Protein AF-Q585B4-F1 (afdb_monomer_lite)

pLDDT: mean 74.93, std 20.71, range [33.5, 97.81]

Organism: Trypanosoma brucei brucei (strain 927/4 GUTat10.1) (NCBI:txid185431)

InterPro domains:
  IPR025932 Trypanosome variant surface glycoprotein, B-type, N-terminal domain [PF13206] (82-209)

Foldseek 3Di:
DVVVVVVVVVVVVVVVVVCVVVVVVVVQVLLLLLLLLLLLLLLLLLDLLVDDQPVVVLCPDPLNVCCVPPPCPQPLCVVLNVVLVVLVVLLVVLSVQLNQLSCQQNAVGSDNDHDLCNQQNAFPDQFSLDLVPLHRYSLNVNLSSCLVCPCVHPLRNQQNLSVVCRRGDGSVSSVVSSVSNSCVSNVPSVPRDNALVSSVVSLVSNLVSDPDDPPPVPDPDDDPPDDDDPDDDDDSSCVRNSNVSSVSSNVSVVSSVVSVVVSSVSSVLCCVQPVPPPDSVSSNVSVVVCRVDDPDPPPDDDPDDDDDDDDDDDDDDDDDDDDDDDDDDDDDDDDDDDDDD

Structure (mmCIF, N/CA/C/O backbone):
data_AF-Q585B4-F1
#
_entry.id   AF-Q585B4-F1
#
loop_
_atom_site.group_PDB
_atom_site.id
_atom_site.type_symbol
_atom_site.label_atom_id
_atom_site.label_alt_id
_atom_site.label_comp_id
_atom_site.label_asym_id
_atom_site.label_entity_id
_atom_site.label_seq_id
_atom_site.pdbx_PDB_ins_code
_atom_site.Cartn_x
_atom_site.Cartn_y
_atom_site.Cartn_z
_atom_site.occupancy
_atom_site.B_iso_or_equiv
_atom_site.auth_seq_id
_atom_site.auth_comp_id
_atom_site.auth_asym_id
_atom_site.auth_atom_id
_atom_site.pdbx_PDB_model_num
ATOM 1 N N . MET A 1 1 ? 20.233 41.867 -56.071 1.00 55.88 1 MET A N 1
ATOM 2 C CA . MET A 1 1 ? 19.603 40.556 -55.791 1.00 55.88 1 MET A CA 1
ATOM 3 C C . MET A 1 1 ? 20.310 39.798 -54.657 1.00 55.88 1 MET A C 1
ATOM 5 O O . MET A 1 1 ? 19.708 39.668 -53.602 1.00 55.88 1 MET A O 1
ATOM 9 N N . TRP A 1 2 ? 21.587 39.403 -54.784 1.00 46.31 2 TRP A N 1
ATOM 10 C CA . TRP A 1 2 ? 22.309 38.568 -53.792 1.00 46.31 2 TRP A CA 1
ATOM 11 C C . TRP A 1 2 ? 22.240 39.035 -52.316 1.00 46.31 2 TRP A C 1
ATOM 13 O O . TRP A 1 2 ? 21.965 38.230 -51.430 1.00 46.31 2 TRP A O 1
ATOM 23 N N . ARG A 1 3 ? 22.370 40.345 -52.036 1.00 47.56 3 ARG A N 1
ATOM 24 C CA . ARG A 1 3 ? 22.224 40.905 -50.668 1.00 47.56 3 ARG A CA 1
ATOM 25 C C . ARG A 1 3 ? 20.842 40.681 -50.029 1.00 47.56 3 ARG A C 1
ATOM 27 O O . ARG A 1 3 ? 20.747 40.685 -48.808 1.00 47.56 3 ARG A O 1
ATOM 34 N N . VAL A 1 4 ? 19.784 40.511 -50.827 1.00 51.69 4 VAL A N 1
ATOM 35 C CA . VAL A 1 4 ? 18.427 40.219 -50.326 1.00 51.69 4 VAL A CA 1
ATOM 36 C C . VAL A 1 4 ? 18.327 38.745 -49.939 1.00 51.69 4 VAL A C 1
ATOM 38 O O . VAL A 1 4 ? 17.865 38.440 -48.846 1.00 51.69 4 VAL A O 1
ATOM 41 N N . ILE A 1 5 ? 18.863 37.849 -50.775 1.00 50.28 5 ILE A N 1
ATOM 42 C CA . ILE A 1 5 ? 18.914 36.402 -50.509 1.00 50.28 5 ILE A CA 1
ATOM 43 C C . ILE A 1 5 ? 19.671 36.128 -49.202 1.00 50.28 5 ILE A C 1
ATOM 45 O O . ILE A 1 5 ? 19.146 35.441 -48.335 1.00 50.28 5 ILE A O 1
ATOM 49 N N . MET A 1 6 ? 20.843 36.743 -48.999 1.00 44.62 6 MET A N 1
ATOM 50 C CA . MET A 1 6 ? 21.607 36.586 -47.749 1.00 44.62 6 MET A CA 1
ATOM 51 C C . MET A 1 6 ? 20.845 37.078 -46.507 1.00 44.62 6 MET A C 1
ATOM 53 O O . MET A 1 6 ? 20.974 36.473 -45.446 1.00 44.62 6 MET A O 1
ATOM 57 N N . LYS A 1 7 ? 20.016 38.130 -46.617 1.00 44.03 7 LYS A N 1
ATOM 58 C CA . LYS A 1 7 ? 19.144 38.560 -45.508 1.00 44.03 7 LYS A CA 1
ATOM 59 C C . LYS A 1 7 ? 18.025 37.554 -45.234 1.00 44.03 7 LYS A C 1
ATOM 61 O O . LYS A 1 7 ? 17.783 37.259 -44.072 1.00 44.03 7 LYS A O 1
ATOM 66 N N . VAL A 1 8 ? 17.382 37.012 -46.269 1.00 48.31 8 VAL A N 1
ATOM 67 C CA . VAL A 1 8 ? 16.330 35.990 -46.112 1.00 48.31 8 VAL A CA 1
ATOM 68 C C . VAL A 1 8 ? 16.899 34.699 -45.520 1.00 48.31 8 VAL A C 1
ATOM 70 O O . VAL A 1 8 ? 16.290 34.143 -44.616 1.00 48.31 8 VAL A O 1
ATOM 73 N N . VAL A 1 9 ? 18.092 34.263 -45.941 1.00 48.19 9 VAL A N 1
ATOM 74 C CA . VAL A 1 9 ? 18.772 33.092 -45.358 1.00 48.19 9 VAL A CA 1
ATOM 75 C C . VAL A 1 9 ? 19.183 33.350 -43.906 1.00 48.19 9 VAL A C 1
ATOM 77 O O . VAL A 1 9 ? 18.930 32.502 -43.059 1.00 48.19 9 VAL A O 1
ATOM 80 N N . MET A 1 10 ? 19.749 34.520 -43.582 1.00 45.38 10 MET A N 1
ATOM 81 C CA . MET A 1 10 ? 20.078 34.879 -42.194 1.00 45.38 10 MET A CA 1
ATOM 82 C C . MET A 1 10 ? 18.839 34.907 -41.293 1.00 45.38 10 MET A C 1
ATOM 84 O O . MET A 1 10 ? 18.868 34.313 -40.222 1.00 45.38 10 MET A O 1
ATOM 88 N N . VAL A 1 11 ? 17.752 35.559 -41.723 1.00 47.41 11 VAL A N 1
ATOM 89 C CA . VAL A 1 11 ? 16.491 35.604 -40.961 1.00 47.41 11 VAL A CA 1
ATOM 90 C C . VAL A 1 11 ? 15.877 34.211 -40.854 1.00 47.41 11 VAL A C 1
ATOM 92 O O . VAL A 1 11 ? 15.471 33.831 -39.765 1.00 47.41 11 VAL A O 1
ATOM 95 N N . GLY A 1 12 ? 15.881 33.424 -41.933 1.00 35.19 12 GLY A N 1
ATOM 96 C CA . GLY A 1 12 ? 15.436 32.032 -41.924 1.00 35.19 12 GLY A CA 1
ATOM 97 C C . GLY A 1 12 ? 16.184 31.204 -40.882 1.00 35.19 12 GLY A C 1
ATOM 98 O O . GLY A 1 12 ? 15.546 30.645 -40.000 1.00 35.19 12 GLY A O 1
ATOM 99 N N . VAL A 1 13 ? 17.523 31.202 -40.919 1.00 45.28 13 VAL A N 1
ATOM 100 C CA . VAL A 1 13 ? 18.384 30.471 -39.968 1.00 45.28 13 VAL A CA 1
ATOM 101 C C . VAL A 1 13 ? 18.234 30.981 -38.530 1.00 45.28 13 VAL A C 1
ATOM 103 O O . VAL A 1 13 ? 18.268 30.175 -37.605 1.00 45.28 13 VAL A O 1
ATOM 106 N N . LEU A 1 14 ? 18.050 32.289 -38.315 1.00 36.81 14 LEU A N 1
ATOM 107 C CA . LEU A 1 14 ? 17.755 32.843 -36.987 1.00 36.81 14 LEU A CA 1
ATOM 108 C C . LEU A 1 14 ? 16.395 32.367 -36.473 1.00 36.81 14 LEU A C 1
ATOM 110 O O . LEU A 1 14 ? 16.330 31.875 -35.353 1.00 36.81 14 LEU A O 1
ATOM 114 N N . VAL A 1 15 ? 15.342 32.433 -37.291 1.00 42.50 15 VAL A N 1
ATOM 115 C CA . VAL A 1 15 ? 14.012 31.927 -36.926 1.00 42.50 15 VAL A CA 1
ATOM 116 C C . VAL A 1 15 ? 14.060 30.421 -36.668 1.00 42.50 15 VAL A C 1
ATOM 118 O O . VAL A 1 15 ? 13.577 30.002 -35.626 1.00 42.50 15 VAL A O 1
ATOM 121 N N . THR A 1 16 ? 14.719 29.615 -37.516 1.00 43.41 16 THR A N 1
ATOM 122 C CA . THR A 1 16 ? 14.809 28.156 -37.279 1.00 43.41 16 THR A CA 1
ATOM 123 C C . THR A 1 16 ? 15.611 27.815 -36.025 1.00 43.41 16 THR A C 1
ATOM 125 O O . THR A 1 16 ? 15.355 26.792 -35.403 1.00 43.41 16 THR A O 1
ATOM 128 N N . ARG A 1 17 ? 16.600 28.638 -35.648 1.00 38.00 17 ARG A N 1
ATOM 129 C CA . ARG A 1 17 ? 17.353 28.452 -34.398 1.00 38.00 17 ARG A CA 1
ATOM 130 C C . ARG A 1 17 ? 16.564 28.880 -33.168 1.00 38.00 17 ARG A C 1
ATOM 132 O O . ARG A 1 17 ? 16.699 28.220 -32.150 1.00 38.00 17 ARG A O 1
ATOM 139 N N . ILE A 1 18 ? 15.770 29.945 -33.262 1.00 39.03 18 ILE A N 1
ATOM 140 C CA . ILE A 1 18 ? 14.894 30.384 -32.171 1.00 39.03 18 ILE A CA 1
ATOM 141 C C . ILE A 1 18 ? 13.807 29.331 -31.950 1.00 39.03 18 ILE A C 1
ATOM 143 O O . ILE A 1 18 ? 13.735 28.801 -30.850 1.00 39.03 18 ILE A O 1
ATOM 147 N N . THR A 1 19 ? 13.080 28.913 -32.997 1.00 38.09 19 THR A N 1
ATOM 148 C CA . THR A 1 19 ? 12.075 27.843 -32.863 1.00 38.09 19 THR A CA 1
ATOM 149 C C . THR A 1 19 ? 12.709 26.555 -32.352 1.00 38.09 19 THR A C 1
ATOM 151 O O . THR A 1 19 ? 12.238 26.016 -31.368 1.00 38.09 19 THR A O 1
ATOM 154 N N . ALA A 1 20 ? 13.853 26.119 -32.894 1.00 41.47 20 ALA A N 1
ATOM 155 C CA . ALA A 1 20 ? 14.515 24.919 -32.384 1.00 41.47 20 ALA A CA 1
ATOM 156 C C . ALA A 1 20 ? 15.026 25.055 -30.935 1.00 41.47 20 ALA A C 1
ATOM 158 O O . ALA A 1 20 ? 15.161 24.038 -30.262 1.00 41.47 20 ALA A O 1
ATOM 159 N N . GLN A 1 21 ? 15.342 26.251 -30.426 1.00 40.38 21 GLN A N 1
ATOM 160 C CA . GLN A 1 21 ? 15.662 26.425 -29.003 1.00 40.38 21 GLN A CA 1
ATOM 161 C C . GLN A 1 21 ? 14.404 26.421 -28.132 1.00 40.38 21 GLN A C 1
ATOM 163 O O . GLN A 1 21 ? 14.423 25.783 -27.081 1.00 40.38 21 GLN A O 1
ATOM 168 N N . ASP A 1 22 ? 13.334 27.081 -28.575 1.00 49.16 22 ASP A N 1
ATOM 169 C CA . ASP A 1 22 ? 12.054 27.129 -27.865 1.00 49.16 22 ASP A CA 1
ATOM 170 C C . ASP A 1 22 ? 11.398 25.737 -27.820 1.00 49.16 22 ASP A C 1
ATOM 172 O O . ASP A 1 22 ? 11.035 25.281 -26.741 1.00 49.16 22 ASP A O 1
ATOM 176 N N . ASP A 1 23 ? 11.354 25.010 -28.941 1.00 53.50 23 ASP A N 1
ATOM 177 C CA . ASP A 1 23 ? 10.832 23.639 -29.039 1.00 53.50 23 ASP A CA 1
ATOM 178 C C . ASP A 1 23 ? 11.586 22.694 -28.081 1.00 53.50 23 ASP A C 1
ATOM 180 O O . ASP A 1 23 ? 10.972 22.003 -27.270 1.00 53.50 23 ASP A O 1
ATOM 184 N N . ASN A 1 24 ? 12.929 22.728 -28.081 1.00 59.72 24 ASN A N 1
ATOM 185 C CA . ASN A 1 24 ? 13.746 21.929 -27.155 1.00 59.72 24 ASN A CA 1
ATOM 186 C C . ASN A 1 24 ? 13.529 22.313 -25.677 1.00 59.72 24 ASN A C 1
ATOM 188 O O . ASN A 1 24 ? 13.614 21.451 -24.801 1.00 59.72 24 ASN A O 1
ATOM 192 N N . ALA A 1 25 ? 13.279 23.592 -25.375 1.00 60.25 25 ALA A N 1
ATOM 193 C CA . ALA A 1 25 ? 13.017 24.055 -24.013 1.00 60.25 25 ALA A CA 1
ATOM 194 C C . ALA A 1 25 ? 11.617 23.642 -23.530 1.00 60.25 25 ALA A C 1
ATOM 196 O O . ALA A 1 25 ? 11.481 23.156 -22.405 1.00 60.25 25 ALA A O 1
ATOM 197 N N . VAL A 1 26 ? 10.603 23.766 -24.392 1.00 61.06 26 VAL A N 1
ATOM 198 C CA . VAL A 1 26 ? 9.225 23.324 -24.139 1.00 61.06 26 VAL A CA 1
ATOM 199 C C . VAL A 1 26 ? 9.174 21.810 -23.951 1.00 61.06 26 VAL A C 1
ATOM 201 O O . VAL A 1 26 ? 8.590 21.346 -22.972 1.00 61.06 26 VAL A O 1
ATOM 204 N N . ASP A 1 27 ? 9.843 21.032 -24.806 1.00 71.94 27 ASP A N 1
ATOM 205 C CA . ASP A 1 27 ? 9.955 19.580 -24.638 1.00 71.94 27 ASP A CA 1
ATOM 206 C C . ASP A 1 27 ? 10.704 19.215 -23.349 1.00 71.94 27 ASP A C 1
ATOM 208 O O . ASP A 1 27 ? 10.297 18.297 -22.634 1.00 71.94 27 ASP A O 1
ATOM 212 N N . HIS A 1 28 ? 11.769 19.939 -22.989 1.00 73.00 28 HIS A N 1
ATOM 213 C CA . HIS A 1 28 ? 12.474 19.707 -21.728 1.00 73.00 28 HIS A CA 1
ATOM 214 C C . HIS A 1 28 ? 11.578 19.971 -20.505 1.00 73.00 28 HIS A C 1
ATOM 216 O O . HIS A 1 28 ? 11.510 19.117 -19.619 1.00 73.00 28 HIS A O 1
ATOM 222 N N . GLU A 1 29 ? 10.858 21.098 -20.457 1.00 78.38 29 GLU A N 1
ATOM 223 C CA . GLU A 1 29 ? 9.936 21.421 -19.359 1.00 78.38 29 GLU A CA 1
ATOM 224 C C . GLU A 1 29 ? 8.764 20.429 -19.294 1.00 78.38 29 GLU A C 1
ATOM 226 O O . GLU A 1 29 ? 8.428 19.931 -18.215 1.00 78.38 29 GLU A O 1
ATOM 231 N N . LYS A 1 30 ? 8.189 20.066 -20.448 1.00 80.75 30 LYS A N 1
ATOM 232 C CA . LYS A 1 30 ? 7.114 19.074 -20.561 1.00 80.75 30 LYS A CA 1
ATOM 233 C C . LYS A 1 30 ? 7.550 17.706 -20.029 1.00 80.75 30 LYS A C 1
ATOM 235 O O . LYS A 1 30 ? 6.843 17.112 -19.212 1.00 80.75 30 LYS A O 1
ATOM 240 N N . ASN A 1 31 ? 8.720 17.225 -20.448 1.00 79.38 31 ASN A N 1
ATOM 241 C CA . ASN A 1 31 ? 9.258 15.934 -20.017 1.00 79.38 31 ASN A CA 1
ATOM 242 C C . ASN A 1 31 ? 9.658 15.947 -18.534 1.00 79.38 31 ASN A C 1
ATOM 244 O O . ASN A 1 31 ? 9.370 14.988 -17.818 1.00 79.38 31 ASN A O 1
ATOM 248 N N . LYS A 1 32 ? 10.231 17.052 -18.041 1.00 84.94 32 LYS A N 1
ATOM 249 C CA . LYS A 1 32 ? 10.536 17.244 -16.617 1.00 84.94 32 LYS A CA 1
ATOM 250 C C . LYS A 1 32 ? 9.275 17.196 -15.755 1.00 84.94 32 LYS A C 1
ATOM 252 O O . LYS A 1 32 ? 9.231 16.447 -14.785 1.00 84.94 32 LYS A O 1
ATOM 257 N N . LYS A 1 33 ? 8.219 17.911 -16.155 1.00 87.38 33 LYS A N 1
ATOM 258 C CA . LYS A 1 33 ? 6.907 17.858 -15.496 1.00 87.38 33 LYS A CA 1
ATOM 259 C C . LYS A 1 33 ? 6.325 16.439 -15.506 1.00 87.38 33 LYS A C 1
ATOM 261 O O . LYS A 1 33 ? 5.764 16.012 -14.502 1.00 87.38 33 LYS A O 1
ATOM 266 N N . GLY A 1 34 ? 6.486 15.695 -16.603 1.00 88.44 34 GLY A N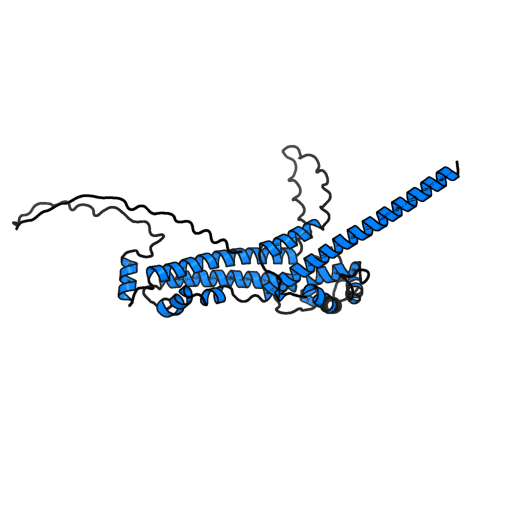 1
ATOM 267 C CA . GLY A 1 34 ? 6.089 14.285 -16.690 1.00 88.44 34 GLY A CA 1
ATOM 268 C C . GLY A 1 34 ? 6.841 13.393 -15.701 1.00 88.44 34 GLY A C 1
ATOM 269 O O . GLY A 1 34 ? 6.215 12.622 -14.975 1.00 88.44 34 GLY A O 1
ATOM 270 N N . PHE A 1 35 ? 8.163 13.549 -15.609 1.00 88.81 35 PHE A N 1
ATOM 271 C CA . PHE A 1 35 ? 8.997 12.851 -14.630 1.00 88.81 35 PHE A CA 1
ATOM 272 C C . PHE A 1 35 ? 8.610 13.198 -13.184 1.00 88.81 35 PHE A C 1
ATOM 274 O O . PHE A 1 35 ? 8.429 12.296 -12.367 1.00 88.81 35 PHE A O 1
ATOM 281 N N . ASP A 1 36 ? 8.420 14.482 -12.870 1.00 90.56 36 ASP A N 1
ATOM 282 C CA . ASP A 1 36 ? 8.029 14.943 -11.533 1.00 90.56 36 ASP A CA 1
ATOM 283 C C . ASP A 1 36 ? 6.657 14.374 -11.117 1.00 90.56 36 ASP A C 1
ATOM 285 O O . ASP A 1 36 ? 6.484 13.936 -9.977 1.00 90.56 36 ASP A O 1
ATOM 289 N N . LEU A 1 37 ? 5.699 14.297 -12.050 1.00 92.44 37 LEU A N 1
ATOM 290 C CA . LEU A 1 37 ? 4.393 13.664 -11.833 1.00 92.44 37 LEU A CA 1
ATOM 291 C C . LEU A 1 37 ? 4.507 12.147 -11.625 1.00 92.44 37 LEU A C 1
ATOM 293 O O . LEU A 1 37 ? 3.909 11.623 -10.687 1.00 92.44 37 LEU A O 1
ATOM 297 N N . LEU A 1 38 ? 5.310 11.439 -12.426 1.00 92.75 38 LEU A N 1
ATOM 298 C CA . LEU A 1 38 ? 5.567 10.005 -12.232 1.00 92.75 38 LEU A CA 1
ATOM 299 C C . LEU A 1 38 ? 6.233 9.719 -10.877 1.00 92.75 38 LEU A C 1
ATOM 301 O O . LEU A 1 38 ? 5.804 8.817 -10.157 1.00 92.75 38 LEU A O 1
ATOM 305 N N . CYS A 1 39 ? 7.229 10.517 -10.486 1.00 93.25 39 CYS A N 1
ATOM 306 C CA . CYS A 1 39 ? 7.848 10.442 -9.164 1.00 93.25 39 CYS A CA 1
ATOM 307 C C . CYS A 1 39 ? 6.846 10.728 -8.033 1.00 93.25 39 CYS A C 1
ATOM 309 O O . CYS A 1 39 ? 6.862 10.044 -7.009 1.00 93.25 39 CYS A O 1
ATOM 311 N N . SER A 1 40 ? 5.968 11.720 -8.208 1.00 94.19 40 SER A N 1
ATOM 312 C CA . SER A 1 40 ? 4.917 12.062 -7.244 1.00 94.19 40 SER A CA 1
ATOM 313 C C . SER A 1 40 ? 3.915 10.913 -7.071 1.00 94.19 40 SER A C 1
ATOM 315 O O . SER A 1 40 ? 3.603 10.535 -5.939 1.00 94.19 40 SER A O 1
ATOM 317 N N . LEU A 1 41 ? 3.478 10.296 -8.174 1.00 95.56 41 LEU A N 1
ATOM 318 C CA . LEU A 1 41 ? 2.609 9.118 -8.174 1.00 95.56 41 LEU A CA 1
ATOM 319 C C . LEU A 1 41 ? 3.291 7.899 -7.542 1.00 95.56 41 LEU A C 1
ATOM 321 O O . LEU A 1 41 ? 2.671 7.235 -6.712 1.00 95.56 41 LEU A O 1
ATOM 325 N N . PHE A 1 42 ? 4.569 7.639 -7.849 1.00 94.94 42 PHE A N 1
ATOM 326 C CA . PHE A 1 42 ? 5.336 6.573 -7.192 1.00 94.94 42 PHE A CA 1
ATOM 327 C C . PHE A 1 42 ? 5.389 6.786 -5.678 1.00 94.94 42 PHE A C 1
ATOM 329 O O . PHE A 1 42 ? 5.095 5.876 -4.909 1.00 94.94 42 PHE A O 1
ATOM 336 N N . THR A 1 43 ? 5.706 8.001 -5.234 1.00 94.25 43 THR A N 1
ATOM 337 C CA . THR A 1 43 ? 5.822 8.321 -3.808 1.00 94.25 43 THR A CA 1
ATOM 338 C C . THR A 1 43 ? 4.472 8.251 -3.086 1.00 94.25 43 THR A C 1
ATOM 340 O O . THR A 1 43 ? 4.427 7.828 -1.928 1.00 94.25 43 THR A O 1
ATOM 343 N N . LYS A 1 44 ? 3.358 8.578 -3.759 1.00 95.19 44 LYS A N 1
ATOM 344 C CA . LYS A 1 44 ? 2.003 8.321 -3.243 1.00 95.19 44 LYS A CA 1
ATOM 345 C C . LYS A 1 44 ? 1.703 6.824 -3.144 1.00 95.19 44 LYS A C 1
ATOM 347 O O . LYS A 1 44 ? 1.202 6.393 -2.109 1.00 95.19 44 LYS A O 1
ATOM 352 N N . ALA A 1 45 ? 2.054 6.034 -4.161 1.00 94.38 45 ALA A N 1
ATOM 353 C CA . ALA A 1 45 ? 1.857 4.586 -4.162 1.00 94.38 45 ALA A CA 1
ATOM 354 C C . ALA A 1 45 ? 2.694 3.886 -3.076 1.00 94.38 45 ALA A C 1
ATOM 356 O O . ALA A 1 45 ? 2.144 3.148 -2.266 1.00 94.38 45 ALA A O 1
ATOM 357 N N . GLU A 1 46 ? 3.992 4.183 -2.965 1.00 92.62 46 GLU A N 1
ATOM 358 C CA . GLU A 1 46 ? 4.855 3.638 -1.908 1.00 92.62 46 GLU A CA 1
ATOM 359 C C . GLU A 1 46 ? 4.365 4.029 -0.501 1.00 92.62 46 GLU A C 1
ATOM 361 O O . GLU A 1 46 ? 4.421 3.210 0.421 1.00 92.62 46 GLU A O 1
ATOM 366 N N . LYS A 1 47 ? 3.854 5.255 -0.318 1.00 92.81 47 LYS A N 1
ATOM 367 C CA . LYS A 1 47 ? 3.307 5.700 0.971 1.00 92.81 47 LYS A CA 1
ATOM 368 C C . LYS A 1 47 ? 1.960 5.042 1.292 1.00 92.81 47 LYS A C 1
ATOM 370 O O . LYS A 1 47 ? 1.790 4.581 2.417 1.00 92.81 47 LYS A O 1
ATOM 375 N N . GLY A 1 48 ? 1.046 4.934 0.325 1.00 93.06 48 GLY A N 1
ATOM 376 C CA . GLY A 1 48 ? -0.247 4.252 0.482 1.00 93.06 48 GLY A CA 1
ATOM 377 C C . GLY A 1 48 ? -0.104 2.745 0.732 1.00 93.06 48 GLY A C 1
ATOM 378 O O . GLY A 1 48 ? -0.755 2.191 1.616 1.00 93.06 48 GLY A O 1
ATOM 379 N N . ALA A 1 49 ? 0.850 2.093 0.060 1.00 91.88 49 ALA A N 1
ATOM 380 C CA . ALA A 1 49 ? 1.245 0.701 0.301 1.00 91.88 49 ALA A CA 1
ATOM 381 C C . ALA A 1 49 ? 1.745 0.438 1.739 1.00 91.88 49 ALA A C 1
ATOM 383 O O . ALA A 1 49 ? 1.758 -0.706 2.197 1.00 91.88 49 ALA A O 1
ATOM 384 N N . LYS A 1 50 ? 2.170 1.489 2.451 1.00 89.62 50 LYS A N 1
ATOM 385 C CA . LYS A 1 50 ? 2.752 1.443 3.802 1.00 89.62 50 LYS A CA 1
ATOM 386 C C . LYS A 1 50 ? 1.898 2.209 4.824 1.00 89.62 50 LYS A C 1
ATOM 388 O O . LYS A 1 50 ? 2.339 2.435 5.952 1.00 89.62 50 LYS A O 1
ATOM 393 N N . GLU A 1 51 ? 0.679 2.613 4.454 1.00 85.94 51 GLU A N 1
ATOM 394 C CA . GLU A 1 51 ? -0.190 3.408 5.317 1.00 85.94 51 GLU A CA 1
ATOM 395 C C . GLU A 1 51 ? -0.757 2.574 6.482 1.00 85.94 51 GLU A C 1
ATOM 397 O O . GLU A 1 51 ? -1.255 1.450 6.320 1.00 85.94 51 GLU A O 1
ATOM 402 N N . LYS A 1 52 ? -0.659 3.153 7.688 1.00 88.81 52 LYS A N 1
ATOM 403 C CA . LYS A 1 52 ? -1.247 2.610 8.918 1.00 88.81 52 LYS A CA 1
ATOM 404 C C . LYS A 1 52 ? -2.770 2.665 8.843 1.00 88.81 52 LYS A C 1
ATOM 406 O O . LYS A 1 52 ? -3.320 3.656 8.366 1.00 88.81 52 LYS A O 1
ATOM 411 N N . SER A 1 53 ? -3.421 1.649 9.406 1.00 91.50 53 SER A N 1
ATOM 412 C CA . SER A 1 53 ? -4.880 1.551 9.459 1.00 91.50 53 SER A CA 1
ATOM 413 C C . SER A 1 53 ? -5.533 2.833 9.995 1.00 91.50 53 SER A C 1
ATOM 415 O O . SER A 1 53 ? -5.124 3.396 11.014 1.00 91.50 53 SER A O 1
ATOM 417 N N . HIS A 1 54 ? -6.553 3.301 9.284 1.00 92.75 54 HIS A N 1
ATOM 418 C CA . HIS A 1 54 ? -7.432 4.389 9.693 1.00 92.75 54 HIS A CA 1
ATOM 419 C C . HIS A 1 54 ? -8.460 3.885 10.706 1.00 92.75 54 HIS A C 1
ATOM 421 O O . HIS A 1 54 ? -8.825 4.634 11.611 1.00 92.75 54 HIS A O 1
ATOM 427 N N . LEU A 1 55 ? -8.858 2.611 10.614 1.00 95.12 55 LEU A N 1
ATOM 428 C CA . LEU A 1 55 ? -9.641 1.948 11.653 1.00 95.12 55 LEU A CA 1
ATOM 429 C C . LEU A 1 55 ? -8.917 1.977 13.008 1.00 95.12 55 LEU A C 1
ATOM 431 O O . LEU A 1 55 ? -9.547 2.249 14.026 1.00 95.12 55 LEU A O 1
ATOM 435 N N . ASP A 1 56 ? -7.601 1.757 13.043 1.00 94.75 56 ASP A N 1
ATOM 436 C CA . ASP A 1 56 ? -6.850 1.838 14.304 1.00 94.75 56 ASP A CA 1
ATOM 437 C C . ASP A 1 56 ? -6.782 3.274 14.854 1.00 94.75 56 ASP A C 1
ATOM 439 O O . ASP A 1 56 ? -6.986 3.466 16.050 1.00 94.75 56 ASP A O 1
ATOM 443 N N . LYS A 1 57 ? -6.646 4.298 13.994 1.00 93.94 57 LYS A N 1
ATOM 444 C CA . LYS A 1 57 ? -6.799 5.713 14.407 1.00 93.94 57 LYS A CA 1
ATOM 445 C C . LYS A 1 57 ? -8.209 6.006 14.947 1.00 93.94 57 LYS A C 1
ATOM 447 O O . LYS A 1 57 ? -8.367 6.804 15.864 1.00 93.94 57 LYS A O 1
ATOM 452 N N . LEU A 1 58 ? -9.251 5.378 14.391 1.00 94.19 58 LEU A N 1
ATOM 453 C CA . LEU A 1 58 ? -10.626 5.533 14.876 1.00 94.19 58 LEU A CA 1
ATOM 454 C C . LEU A 1 58 ? -10.815 4.877 16.257 1.00 94.19 58 LEU A C 1
ATOM 456 O O . LEU A 1 58 ? -11.472 5.465 17.115 1.00 94.19 58 LEU A O 1
ATOM 460 N N . LYS A 1 59 ? -10.180 3.723 16.512 1.00 95.06 59 LYS A N 1
ATOM 461 C CA . LYS A 1 59 ? -10.182 3.042 17.824 1.00 95.06 59 LYS A CA 1
ATOM 462 C C . LYS A 1 59 ? -9.557 3.866 18.955 1.00 95.06 59 LYS A C 1
ATOM 464 O O . LYS A 1 59 ? -9.867 3.616 20.117 1.00 95.06 59 LYS A O 1
ATOM 469 N N . GLU A 1 60 ? -8.699 4.833 18.632 1.00 94.50 60 GLU A N 1
ATOM 470 C CA . GLU A 1 60 ? -8.105 5.757 19.607 1.00 94.50 60 GLU A CA 1
ATOM 471 C C . GLU A 1 60 ? -9.094 6.841 20.085 1.00 94.50 60 GLU A C 1
ATOM 473 O O . GLU A 1 60 ? -8.845 7.464 21.116 1.00 94.50 60 GLU A O 1
ATOM 478 N N . THR A 1 61 ? -10.225 7.058 19.399 1.00 94.75 61 THR A N 1
ATOM 479 C CA . THR A 1 61 ? -11.243 8.052 19.802 1.00 94.75 61 THR A CA 1
ATOM 480 C C . THR A 1 61 ? -12.021 7.627 21.051 1.00 94.75 61 THR A C 1
ATOM 482 O O . THR A 1 61 ? -12.241 6.438 21.282 1.00 94.75 61 THR A O 1
ATOM 485 N N . GLU A 1 62 ? -12.481 8.592 21.857 1.00 94.44 62 GLU A N 1
ATOM 486 C CA . GLU A 1 62 ? -13.203 8.301 23.106 1.00 94.44 62 GLU A CA 1
ATOM 487 C C . GLU A 1 62 ? -14.440 7.414 22.912 1.00 94.44 62 GLU A C 1
ATOM 489 O O . GLU A 1 62 ? -14.701 6.539 23.739 1.00 94.44 62 GLU A O 1
ATOM 494 N N . ASP A 1 63 ? -15.206 7.629 21.837 1.00 94.62 63 ASP A N 1
ATOM 495 C CA . ASP A 1 63 ? -16.429 6.865 21.577 1.00 94.62 63 ASP A CA 1
ATOM 496 C C . ASP A 1 63 ? -16.119 5.392 21.318 1.00 94.62 63 ASP A C 1
ATOM 498 O O . ASP A 1 63 ? -16.813 4.499 21.808 1.00 94.62 63 ASP A O 1
ATOM 502 N N . TYR A 1 64 ? -15.016 5.137 20.619 1.00 95.50 64 TYR A N 1
ATOM 503 C CA . TYR A 1 64 ? -14.547 3.792 20.329 1.00 95.50 64 TYR A CA 1
ATOM 504 C C . TYR A 1 64 ? -13.875 3.131 21.537 1.00 95.50 64 TYR A C 1
ATOM 506 O O . TYR A 1 64 ? -14.032 1.928 21.744 1.00 95.50 64 TYR A O 1
ATOM 514 N N . GLN A 1 65 ? -13.171 3.901 22.373 1.00 95.69 65 GLN A N 1
ATOM 515 C CA . GLN A 1 65 ? -12.645 3.409 23.649 1.00 95.69 65 GLN A CA 1
ATOM 516 C C . GLN A 1 65 ? -13.779 2.983 24.591 1.00 95.69 65 GLN A C 1
ATOM 518 O O . GLN A 1 65 ? -13.709 1.897 25.167 1.00 95.69 65 GLN A O 1
ATOM 523 N N . TRP A 1 66 ? -14.848 3.785 24.698 1.00 94.75 66 TRP A N 1
ATOM 524 C CA . TRP A 1 66 ? -16.069 3.396 25.410 1.00 94.75 66 TRP A CA 1
ATOM 525 C C . TRP A 1 66 ? -16.681 2.130 24.803 1.00 94.75 66 TRP A C 1
ATOM 527 O O . TRP A 1 66 ? -16.942 1.172 25.528 1.00 94.75 66 TRP A O 1
ATOM 537 N N . PHE A 1 67 ? -16.850 2.079 23.477 1.00 95.31 67 PHE A N 1
ATOM 538 C CA . PHE A 1 67 ? -17.444 0.920 22.814 1.00 95.31 67 PHE A CA 1
ATOM 539 C C . PHE A 1 67 ? -16.653 -0.366 23.093 1.00 95.31 67 PHE A C 1
ATOM 541 O O . PHE A 1 67 ? -17.234 -1.364 23.516 1.00 95.31 67 PHE A O 1
ATOM 548 N N . ASN A 1 68 ? -15.327 -0.334 22.936 1.00 94.62 68 ASN A N 1
ATOM 549 C CA . ASN A 1 68 ? -14.452 -1.481 23.186 1.00 94.62 68 ASN A CA 1
ATOM 550 C C . ASN A 1 68 ? -14.466 -1.957 24.646 1.00 94.62 68 ASN A C 1
ATOM 552 O O . ASN A 1 68 ? -14.259 -3.142 24.887 1.00 94.62 68 ASN A O 1
ATOM 556 N N . LYS A 1 69 ? -14.675 -1.052 25.607 1.00 92.88 69 LYS A N 1
ATOM 557 C CA . LYS A 1 69 ? -14.592 -1.356 27.039 1.00 92.88 69 LYS A CA 1
ATOM 558 C C . LYS A 1 69 ? -15.934 -1.758 27.651 1.00 92.88 69 LYS A C 1
ATOM 560 O O . LYS A 1 69 ? -15.992 -2.712 28.419 1.00 92.88 69 LYS A O 1
ATOM 565 N N . ASP A 1 70 ? -16.986 -1.003 27.347 1.00 89.44 70 ASP A N 1
ATOM 566 C CA . ASP A 1 70 ? -18.252 -1.039 28.082 1.00 89.44 70 ASP A CA 1
ATOM 567 C C . ASP A 1 70 ? -19.418 -1.604 27.227 1.00 89.44 70 ASP A C 1
ATOM 569 O O . ASP A 1 70 ? -20.457 -1.967 27.779 1.00 89.44 70 ASP A O 1
ATOM 573 N N . ALA A 1 71 ? -19.262 -1.726 25.896 1.00 91.25 71 ALA A N 1
ATOM 574 C CA . ALA A 1 71 ? -20.317 -2.205 24.985 1.00 91.25 71 ALA A CA 1
ATOM 575 C C . ALA A 1 71 ? -19.984 -3.494 24.203 1.00 91.25 71 ALA A C 1
ATOM 577 O O . ALA A 1 71 ? -20.895 -4.281 23.944 1.00 91.25 71 ALA A O 1
ATOM 578 N N . ARG A 1 72 ? -18.713 -3.724 23.834 1.00 93.06 72 ARG A N 1
ATOM 579 C CA . ARG A 1 72 ? -18.268 -4.784 22.902 1.00 93.06 72 ARG A CA 1
ATOM 580 C C . ARG A 1 72 ? -18.738 -6.185 23.285 1.00 93.06 72 ARG A C 1
ATOM 582 O O . ARG A 1 72 ? -19.183 -6.930 22.420 1.00 93.06 72 ARG A O 1
ATOM 589 N N . ASP A 1 73 ? -18.665 -6.510 24.571 1.00 91.94 73 ASP A N 1
ATOM 590 C CA . ASP A 1 73 ? -19.025 -7.827 25.102 1.00 91.94 73 ASP A CA 1
ATOM 591 C C . ASP A 1 73 ? -20.430 -7.853 25.736 1.00 91.94 73 ASP A C 1
ATOM 593 O O . ASP A 1 73 ? -20.826 -8.856 26.328 1.00 91.94 73 ASP A O 1
ATOM 597 N N . SER A 1 74 ? -21.212 -6.768 25.618 1.00 88.75 74 SER A N 1
ATOM 598 C CA . SER A 1 74 ? -22.547 -6.671 26.219 1.00 88.75 74 SER A CA 1
ATOM 599 C C . SER A 1 74 ? -23.563 -7.563 25.486 1.00 88.75 74 SER A C 1
ATOM 601 O O . SER A 1 74 ? -23.892 -7.292 24.325 1.00 88.75 74 SER A O 1
ATOM 603 N N . PRO A 1 75 ? -24.172 -8.570 26.148 1.00 90.00 75 PRO A N 1
ATOM 604 C CA . PRO A 1 75 ? -25.187 -9.424 25.529 1.00 90.00 75 PRO A CA 1
ATOM 605 C C . PRO A 1 75 ? -26.420 -8.644 25.052 1.00 90.00 75 PRO A C 1
ATOM 607 O O . PRO A 1 75 ? -27.049 -9.018 24.062 1.00 90.00 75 PRO A O 1
ATOM 610 N N . ALA A 1 76 ? -26.757 -7.539 25.729 1.00 87.75 76 ALA A N 1
ATOM 611 C CA . ALA A 1 76 ? -27.885 -6.677 25.375 1.00 87.75 76 ALA A CA 1
ATOM 612 C C . ALA A 1 76 ? -27.662 -5.911 24.055 1.00 87.75 76 ALA A C 1
ATOM 614 O O . ALA A 1 76 ? -28.623 -5.661 23.319 1.00 87.75 76 ALA A O 1
ATOM 615 N N . LEU A 1 77 ? -26.402 -5.589 23.734 1.00 89.75 77 LEU A N 1
ATOM 616 C CA . LEU A 1 77 ? -25.994 -4.852 22.532 1.00 89.75 77 LEU A CA 1
ATOM 617 C C . LEU A 1 77 ? -25.483 -5.758 21.406 1.00 89.75 77 LEU A C 1
ATOM 619 O O . LEU A 1 77 ? -24.937 -5.258 20.428 1.00 89.75 77 LEU A O 1
ATOM 623 N N . LYS A 1 78 ? -25.657 -7.082 21.505 1.00 92.00 78 LYS A N 1
ATOM 624 C CA . LYS A 1 78 ? -25.095 -8.034 20.534 1.00 92.00 78 LYS A CA 1
ATOM 625 C C . LYS A 1 78 ? -25.405 -7.678 19.072 1.00 92.00 78 LYS A C 1
ATOM 627 O O . LYS A 1 78 ? -24.495 -7.638 18.257 1.00 92.00 78 LYS A O 1
ATOM 632 N N . ALA A 1 79 ? -26.661 -7.364 18.749 1.00 90.75 79 ALA A N 1
ATOM 633 C CA . ALA A 1 79 ? -27.067 -7.023 17.381 1.00 90.75 79 ALA A CA 1
ATOM 634 C C . ALA A 1 79 ? -26.450 -5.702 16.877 1.00 90.75 79 ALA A C 1
ATOM 636 O O . ALA A 1 79 ? -26.277 -5.499 15.678 1.00 90.75 79 ALA A O 1
ATOM 637 N N . GLU A 1 80 ? -26.138 -4.782 17.785 1.00 92.38 80 GLU A N 1
ATOM 638 C CA . GLU A 1 80 ? -25.477 -3.515 17.505 1.00 92.38 80 GLU A CA 1
ATOM 639 C C . GLU A 1 80 ? -23.956 -3.684 17.371 1.00 92.38 80 GLU A C 1
ATOM 641 O O . GLU A 1 80 ? -23.349 -3.048 16.511 1.00 92.38 80 GLU A O 1
ATOM 646 N N . VAL A 1 81 ? -23.358 -4.571 18.174 1.00 94.12 81 VAL A N 1
ATOM 647 C CA . VAL A 1 81 ? -21.951 -4.989 18.084 1.00 94.12 81 VAL A CA 1
ATOM 648 C C . VAL A 1 81 ? -21.689 -5.760 16.792 1.00 94.12 81 VAL A C 1
ATOM 650 O O . VAL A 1 81 ? -20.683 -5.500 16.136 1.00 94.12 81 VAL A O 1
ATOM 653 N N . ASP A 1 82 ? -22.593 -6.661 16.394 1.00 95.06 82 ASP A N 1
ATOM 654 C CA . ASP A 1 82 ? -22.490 -7.417 15.142 1.00 95.06 82 ASP A CA 1
ATOM 655 C C . ASP A 1 82 ? -22.455 -6.453 13.933 1.00 95.06 82 ASP A C 1
ATOM 657 O O . ASP A 1 82 ? -21.558 -6.561 13.100 1.00 95.06 82 ASP A O 1
ATOM 661 N N . LYS A 1 83 ? -23.305 -5.411 13.908 1.00 94.94 83 LYS A N 1
ATOM 662 C CA . LYS A 1 83 ? -23.253 -4.332 12.891 1.00 94.94 83 LYS A CA 1
ATOM 663 C C . LYS A 1 83 ? -21.949 -3.532 12.909 1.00 94.94 83 LYS A C 1
ATOM 665 O O . LYS A 1 83 ? -21.414 -3.194 11.858 1.00 94.94 83 LYS A O 1
ATOM 670 N N . VAL A 1 84 ? -21.428 -3.201 14.095 1.00 96.06 84 VAL A N 1
ATOM 671 C CA . VAL A 1 84 ? -20.124 -2.522 14.207 1.00 96.06 84 VAL A CA 1
ATOM 672 C C . VAL A 1 84 ? -19.010 -3.413 13.656 1.00 96.06 84 VAL A C 1
ATOM 674 O O . VAL A 1 84 ? -18.126 -2.919 12.965 1.00 96.06 84 VAL A O 1
ATOM 677 N N . LYS A 1 85 ? -19.068 -4.726 13.897 1.00 96.44 85 LYS A N 1
ATOM 678 C CA . LYS A 1 85 ? -18.105 -5.688 13.356 1.00 96.44 85 LYS A CA 1
ATOM 679 C C . LYS A 1 85 ? -18.198 -5.814 11.829 1.00 96.44 85 LYS A C 1
ATOM 681 O O . LYS A 1 85 ? -17.158 -5.843 11.180 1.00 96.44 85 LYS A O 1
ATOM 686 N N . GLU A 1 86 ? -19.402 -5.844 11.258 1.00 96.75 86 GLU A N 1
ATOM 687 C CA . GLU A 1 86 ? -19.605 -5.817 9.799 1.00 96.75 86 GLU A CA 1
ATOM 688 C C . GLU A 1 86 ? -18.930 -4.585 9.173 1.00 96.75 86 GLU A C 1
ATOM 690 O O . GLU A 1 86 ? -18.147 -4.725 8.235 1.00 96.75 86 GLU A O 1
ATOM 695 N N . LEU A 1 87 ? -19.132 -3.400 9.760 1.00 96.88 87 LEU A N 1
ATOM 696 C CA . LEU A 1 87 ? -18.485 -2.155 9.329 1.00 96.88 87 LEU A CA 1
ATOM 697 C C . LEU A 1 87 ? -16.958 -2.159 9.558 1.00 96.88 87 LEU A C 1
ATOM 699 O O . LEU A 1 87 ? -16.209 -1.675 8.713 1.00 96.88 87 LEU A O 1
ATOM 703 N N . GLU A 1 88 ? -16.458 -2.729 10.663 1.00 97.56 88 GLU A N 1
ATOM 704 C CA . GLU A 1 88 ? -15.014 -2.927 10.874 1.00 97.56 88 GLU A CA 1
ATOM 705 C C . GLU A 1 88 ? -14.386 -3.796 9.775 1.00 97.56 88 GLU A C 1
ATOM 707 O O . GLU A 1 88 ? -13.261 -3.529 9.348 1.00 97.56 88 GLU A O 1
ATOM 712 N N . ASP A 1 89 ? -15.073 -4.859 9.357 1.00 97.81 89 ASP A N 1
ATOM 713 C CA . ASP A 1 89 ? -14.588 -5.795 8.345 1.00 97.81 89 ASP A CA 1
ATOM 714 C C . ASP A 1 89 ? -14.722 -5.210 6.919 1.00 97.81 89 ASP A C 1
ATOM 716 O O . ASP A 1 89 ? -13.809 -5.395 6.110 1.00 97.81 89 ASP A O 1
ATOM 720 N N . GLU A 1 90 ? -15.754 -4.399 6.638 1.00 97.75 90 GLU A N 1
ATOM 721 C CA . GLU A 1 90 ? -15.875 -3.564 5.425 1.00 97.75 90 GLU A CA 1
ATOM 722 C C . GLU A 1 90 ? -14.691 -2.583 5.316 1.00 97.75 90 GLU A C 1
ATOM 724 O O . GLU A 1 90 ? -13.969 -2.586 4.313 1.00 97.75 90 GLU A O 1
ATOM 729 N N . VAL A 1 91 ? -14.396 -1.821 6.379 1.00 97.56 91 VAL A N 1
ATOM 730 C CA . VAL A 1 91 ? -13.246 -0.896 6.418 1.00 97.56 91 VAL A CA 1
ATOM 731 C C . VAL A 1 91 ? -11.922 -1.631 6.191 1.00 97.56 91 VAL A C 1
ATOM 733 O O . VAL A 1 91 ? -11.126 -1.197 5.357 1.00 97.56 91 VAL A O 1
ATOM 736 N N . LYS A 1 92 ? -11.673 -2.759 6.876 1.00 96.81 92 LYS A N 1
ATOM 737 C CA . LYS 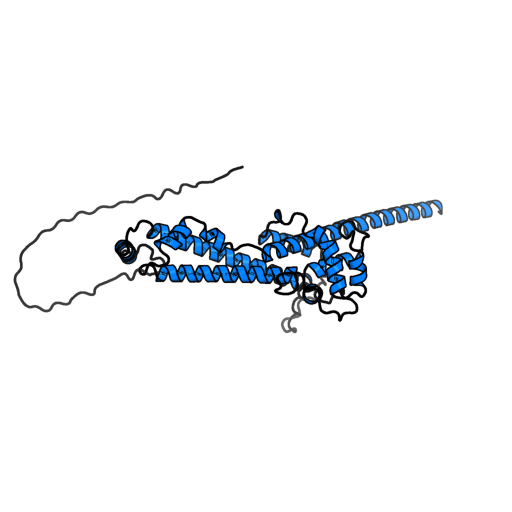A 1 92 ? -10.448 -3.566 6.676 1.00 96.81 92 LYS A CA 1
ATOM 738 C C . LYS A 1 92 ? -10.329 -4.081 5.242 1.00 96.81 92 LYS A C 1
ATOM 740 O O . LYS A 1 92 ? -9.225 -4.106 4.700 1.00 96.81 92 LYS A O 1
ATOM 745 N N . SER A 1 93 ? -11.441 -4.498 4.633 1.00 97.19 93 SER A N 1
ATOM 746 C CA . SER A 1 93 ? -11.481 -4.956 3.242 1.00 97.19 93 SER A CA 1
ATOM 747 C C . SER A 1 93 ? -11.019 -3.848 2.293 1.00 97.19 93 SER A C 1
ATOM 749 O O . SER A 1 93 ? -10.088 -4.047 1.509 1.00 97.19 93 SER A O 1
ATOM 751 N N . HIS A 1 94 ? -11.573 -2.641 2.440 1.00 97.75 94 HIS A N 1
ATOM 752 C CA . HIS A 1 94 ? -11.162 -1.485 1.648 1.00 97.75 94 HIS A CA 1
ATOM 753 C C . HIS A 1 94 ? -9.721 -1.027 1.939 1.00 97.75 94 HIS A C 1
ATOM 755 O O . HIS A 1 94 ? -8.985 -0.737 0.998 1.00 97.75 94 HIS A O 1
ATOM 761 N N . GLU A 1 95 ? -9.262 -1.019 3.196 1.00 96.12 95 GLU A N 1
ATOM 762 C CA . GLU A 1 95 ? -7.859 -0.708 3.529 1.00 96.12 95 GLU A CA 1
ATOM 763 C C . GLU A 1 95 ? -6.872 -1.687 2.881 1.00 96.12 95 GLU A C 1
ATOM 765 O O . GLU A 1 95 ? -5.841 -1.271 2.347 1.00 96.12 95 GLU A O 1
ATOM 770 N N . ASN A 1 96 ? -7.179 -2.986 2.902 1.00 95.12 96 ASN A N 1
ATOM 771 C CA . ASN A 1 96 ? -6.331 -4.013 2.303 1.00 95.12 96 ASN A CA 1
ATOM 772 C C . ASN A 1 96 ? -6.361 -3.959 0.769 1.00 95.12 96 ASN A C 1
ATOM 774 O O . ASN A 1 96 ? -5.308 -4.089 0.145 1.00 95.12 96 ASN A O 1
ATOM 778 N N . GLY A 1 97 ? -7.528 -3.704 0.167 1.00 96.00 97 GLY A N 1
ATOM 779 C CA . GLY A 1 97 ? -7.667 -3.492 -1.276 1.00 96.00 97 GLY A CA 1
ATOM 780 C C . GLY A 1 97 ? -6.887 -2.271 -1.766 1.00 96.00 97 GLY A C 1
ATOM 781 O O . GLY A 1 97 ? -6.111 -2.377 -2.718 1.00 96.00 97 GLY A O 1
ATOM 782 N N . ALA A 1 98 ? -6.985 -1.138 -1.058 1.00 96.19 98 ALA A N 1
ATOM 783 C CA . ALA A 1 98 ? -6.184 0.053 -1.344 1.00 96.19 98 ALA A CA 1
ATOM 784 C C . ALA A 1 98 ? -4.682 -0.243 -1.227 1.00 96.19 98 ALA A C 1
ATOM 786 O O . ALA A 1 98 ? -3.924 0.060 -2.147 1.00 96.19 98 ALA A O 1
ATOM 787 N N . ARG A 1 99 ? -4.249 -0.893 -0.134 1.00 94.81 99 ARG A N 1
ATOM 788 C CA . ARG A 1 99 ? -2.838 -1.249 0.091 1.00 94.81 99 ARG A CA 1
ATOM 789 C C . ARG A 1 99 ? -2.287 -2.154 -1.013 1.00 94.81 99 ARG A C 1
ATOM 791 O O . ARG A 1 99 ? -1.216 -1.864 -1.538 1.00 94.81 99 ARG A O 1
ATOM 798 N N . SER A 1 100 ? -3.019 -3.206 -1.384 1.00 94.44 100 SER A N 1
ATOM 799 C CA . SER A 1 100 ? -2.632 -4.132 -2.458 1.00 94.44 100 SER A CA 1
ATOM 800 C C . SER A 1 100 ? -2.534 -3.416 -3.806 1.00 94.44 100 SER A C 1
ATOM 802 O O . SER A 1 100 ? -1.542 -3.549 -4.517 1.00 94.44 100 SER A O 1
ATOM 804 N N . SER A 1 101 ? -3.519 -2.579 -4.131 1.00 95.56 101 SER A N 1
ATOM 805 C CA . SER A 1 101 ? -3.548 -1.814 -5.382 1.00 95.56 101 SER A CA 1
ATOM 806 C C . SER A 1 101 ? -2.390 -0.810 -5.463 1.00 95.56 101 SER A C 1
ATOM 808 O O . SER A 1 101 ? -1.701 -0.726 -6.480 1.00 95.56 101 SER A O 1
ATOM 810 N N . PHE A 1 102 ? -2.069 -0.133 -4.355 1.00 95.62 102 PHE A N 1
ATOM 811 C CA . PHE A 1 102 ? -0.869 0.699 -4.249 1.00 95.62 102 PHE A CA 1
ATOM 812 C C . PHE A 1 102 ? 0.438 -0.099 -4.389 1.00 95.62 102 PHE A C 1
ATOM 814 O O . PHE A 1 102 ? 1.352 0.369 -5.069 1.00 95.62 102 PHE A O 1
ATOM 821 N N . GLN A 1 103 ? 0.534 -1.301 -3.806 1.00 93.75 103 GLN A N 1
ATOM 822 C CA . GLN A 1 103 ? 1.695 -2.187 -3.976 1.00 93.75 103 GLN A CA 1
ATOM 823 C C . GLN A 1 103 ? 1.881 -2.593 -5.443 1.00 93.75 103 GLN A C 1
ATOM 825 O O . GLN A 1 103 ? 2.973 -2.411 -5.974 1.00 93.75 103 GLN A O 1
ATOM 830 N N . LYS A 1 104 ? 0.818 -3.026 -6.137 1.00 93.56 104 LYS A N 1
ATOM 831 C CA . LYS A 1 104 ? 0.876 -3.342 -7.576 1.00 93.56 104 LYS A CA 1
ATOM 832 C C . LYS A 1 104 ?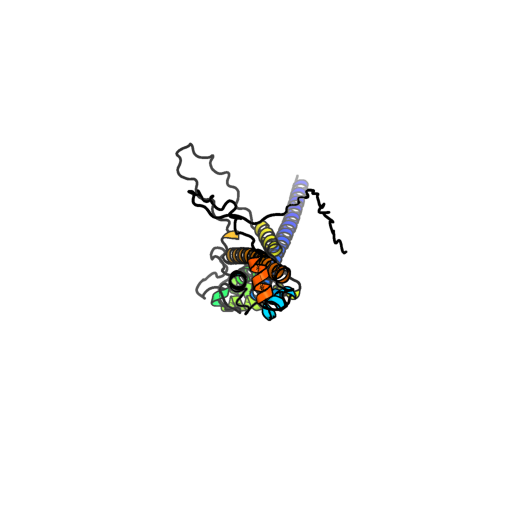 1.302 -2.126 -8.415 1.00 93.56 104 LYS A C 1
ATOM 834 O O . LYS A 1 104 ? 2.123 -2.263 -9.314 1.00 93.56 104 LYS A O 1
ATOM 839 N N . ALA A 1 105 ? 0.796 -0.923 -8.123 1.00 93.94 105 ALA A N 1
ATOM 840 C CA . ALA A 1 105 ? 1.204 0.297 -8.831 1.00 93.94 105 ALA A CA 1
ATOM 841 C C . ALA A 1 105 ? 2.692 0.648 -8.609 1.00 93.94 105 ALA A C 1
ATOM 843 O O . ALA A 1 105 ? 3.373 1.088 -9.540 1.00 93.94 105 ALA A O 1
ATOM 844 N N . ALA A 1 106 ? 3.198 0.443 -7.389 1.00 92.94 106 ALA A N 1
ATOM 845 C CA . ALA A 1 106 ? 4.580 0.734 -7.015 1.00 92.94 106 ALA A CA 1
ATOM 846 C C . ALA A 1 106 ? 5.585 -0.345 -7.462 1.00 92.94 106 ALA A C 1
ATOM 848 O O . ALA A 1 106 ? 6.716 0.005 -7.782 1.00 92.94 106 ALA A O 1
ATOM 849 N N . TYR A 1 107 ? 5.199 -1.625 -7.479 1.00 89.94 107 TYR A N 1
ATOM 850 C CA . TYR A 1 107 ? 6.121 -2.772 -7.567 1.00 89.94 107 TYR A CA 1
ATOM 851 C C . TYR A 1 107 ? 5.689 -3.870 -8.563 1.00 89.94 107 TYR A C 1
ATOM 853 O O . TYR A 1 107 ? 6.322 -4.919 -8.640 1.00 89.94 107 TYR A O 1
ATOM 861 N N . GLY A 1 108 ? 4.608 -3.661 -9.320 1.00 85.38 108 GLY A N 1
ATOM 862 C CA . GLY A 1 108 ? 4.107 -4.563 -10.369 1.00 85.38 108 GLY A CA 1
ATOM 863 C C . GLY A 1 108 ? 3.282 -5.747 -9.860 1.00 85.38 108 GLY A C 1
ATOM 864 O O . GLY A 1 108 ? 2.301 -6.128 -10.493 1.00 85.38 108 GLY A O 1
ATOM 865 N N . GLU A 1 109 ? 3.603 -6.271 -8.676 1.00 81.25 109 GLU A N 1
ATOM 866 C CA . GLU A 1 109 ? 2.833 -7.313 -7.990 1.00 81.25 109 GLU A CA 1
ATOM 867 C C . GLU A 1 109 ? 2.565 -6.969 -6.513 1.00 81.25 109 GLU A C 1
ATOM 869 O O . GLU A 1 109 ? 2.999 -5.944 -5.987 1.00 81.25 109 GLU A O 1
ATOM 874 N N . ASN A 1 110 ? 1.827 -7.845 -5.825 1.00 74.38 110 ASN A N 1
ATOM 875 C CA . ASN A 1 110 ? 1.515 -7.733 -4.401 1.00 74.38 110 ASN A CA 1
ATOM 876 C C . ASN A 1 110 ? 2.712 -8.161 -3.526 1.00 74.38 110 ASN A C 1
ATOM 878 O O . ASN A 1 110 ? 2.673 -9.191 -2.848 1.00 74.38 110 ASN A O 1
ATOM 882 N N . ILE A 1 111 ? 3.785 -7.372 -3.579 1.00 72.88 111 ILE A N 1
ATOM 883 C CA . ILE A 1 111 ? 5.039 -7.572 -2.845 1.00 72.88 111 ILE A CA 1
ATOM 884 C C . ILE A 1 111 ? 5.338 -6.370 -1.937 1.00 72.88 111 ILE A C 1
ATOM 886 O O . ILE A 1 111 ? 4.991 -5.232 -2.242 1.00 72.88 111 ILE A O 1
ATOM 890 N N . GLU A 1 112 ? 5.977 -6.613 -0.789 1.00 68.25 112 GLU A N 1
ATOM 891 C CA . GLU A 1 112 ? 6.277 -5.558 0.200 1.00 68.25 112 GLU A CA 1
ATOM 892 C C . GLU A 1 112 ? 7.492 -4.684 -0.164 1.00 68.25 112 GLU A C 1
ATOM 894 O O . GLU A 1 112 ? 7.701 -3.619 0.427 1.00 68.25 112 GLU A O 1
ATOM 899 N N . LYS A 1 113 ? 8.331 -5.172 -1.081 1.00 72.38 113 LYS A N 1
ATOM 900 C CA . LYS A 1 113 ? 9.624 -4.606 -1.481 1.00 72.38 113 LYS A CA 1
ATOM 901 C C . LYS A 1 113 ? 9.835 -4.839 -2.969 1.00 72.38 113 LYS A C 1
ATOM 903 O O . LYS A 1 113 ? 9.262 -5.771 -3.521 1.00 72.38 113 LYS A O 1
ATOM 908 N N . GLU A 1 114 ? 10.688 -4.028 -3.575 1.00 77.06 114 GLU A N 1
ATOM 909 C CA . GLU A 1 114 ? 11.090 -4.162 -4.970 1.00 77.06 114 GLU A CA 1
ATOM 910 C C . GLU A 1 114 ? 11.704 -5.542 -5.257 1.00 77.06 114 GLU A C 1
ATOM 912 O O . GLU A 1 114 ? 12.741 -5.901 -4.699 1.00 77.06 114 GLU A O 1
ATOM 917 N N . ASP A 1 115 ? 11.080 -6.280 -6.172 1.00 84.88 115 ASP A N 1
ATOM 918 C CA . ASP A 1 115 ? 11.640 -7.464 -6.825 1.00 84.88 115 ASP A CA 1
ATOM 919 C C . ASP A 1 115 ? 11.913 -7.136 -8.299 1.00 84.88 115 ASP A C 1
ATOM 921 O O . ASP A 1 115 ? 11.128 -6.418 -8.931 1.00 84.88 115 ASP A O 1
ATOM 925 N N . ALA A 1 116 ? 13.033 -7.624 -8.837 1.00 84.31 116 ALA A N 1
ATOM 926 C CA . ALA A 1 116 ? 13.473 -7.306 -10.193 1.00 84.31 116 ALA A CA 1
ATOM 927 C C . ALA A 1 116 ? 12.450 -7.773 -11.241 1.00 84.31 116 ALA A C 1
ATOM 929 O O . ALA A 1 116 ? 11.932 -6.951 -12.003 1.00 84.31 116 ALA A O 1
ATOM 930 N N . ASP A 1 117 ? 12.104 -9.062 -11.233 1.00 84.12 117 ASP A N 1
ATOM 931 C CA . ASP A 1 117 ? 11.184 -9.663 -12.200 1.00 84.12 117 ASP A CA 1
ATOM 932 C C . ASP A 1 117 ? 9.774 -9.093 -12.074 1.00 84.12 117 ASP A C 1
ATOM 934 O O . ASP A 1 117 ? 9.107 -8.867 -13.085 1.00 84.12 117 ASP A O 1
ATOM 938 N N . LYS A 1 118 ? 9.301 -8.830 -10.850 1.00 85.12 118 LYS A N 1
ATOM 939 C CA . LYS A 1 118 ? 7.937 -8.314 -10.651 1.00 85.12 118 LYS A CA 1
ATOM 940 C C . LYS A 1 118 ? 7.800 -6.850 -11.056 1.00 85.12 118 LYS A C 1
ATOM 942 O O . LYS A 1 118 ? 6.789 -6.467 -11.641 1.00 85.12 118 LYS A O 1
ATOM 947 N N . THR A 1 119 ? 8.829 -6.043 -10.799 1.00 86.44 119 THR A N 1
ATOM 948 C CA . THR A 1 119 ? 8.798 -4.603 -11.089 1.00 86.44 119 THR A CA 1
ATOM 949 C C . THR A 1 119 ? 9.125 -4.306 -12.557 1.00 86.44 119 THR A C 1
ATOM 951 O O . THR A 1 119 ? 8.500 -3.434 -13.165 1.00 86.44 119 THR A O 1
ATOM 954 N N . PHE A 1 120 ? 10.088 -5.027 -13.148 1.00 86.25 120 PHE A N 1
ATOM 955 C CA . PHE A 1 120 ? 10.609 -4.758 -14.498 1.00 86.25 120 PHE A CA 1
ATOM 956 C C . PHE A 1 120 ? 10.175 -5.785 -15.556 1.00 86.25 120 PHE A C 1
ATOM 958 O O . PHE A 1 120 ? 10.280 -5.498 -16.756 1.00 86.25 120 PHE A O 1
ATOM 965 N N . GLY A 1 121 ? 9.593 -6.912 -15.142 1.00 75.31 121 GLY A N 1
ATOM 966 C CA . GLY A 1 121 ? 9.218 -8.036 -15.999 1.00 75.31 121 GLY A CA 1
ATOM 967 C C . GLY A 1 121 ? 10.373 -9.022 -16.198 1.00 75.31 121 GLY A C 1
ATOM 968 O O . GLY A 1 121 ? 11.535 -8.625 -16.213 1.00 75.31 121 GLY A O 1
ATOM 969 N N . SER A 1 122 ? 10.038 -10.297 -16.406 1.00 63.59 122 SER A N 1
ATOM 970 C CA . SER A 1 122 ? 11.000 -11.389 -16.624 1.00 63.59 122 SER A CA 1
ATOM 971 C C . SER A 1 122 ? 12.008 -11.106 -17.747 1.00 63.59 122 SER A C 1
ATOM 973 O O . SER A 1 122 ? 11.613 -10.557 -18.780 1.00 63.59 122 SER A O 1
ATOM 975 N N . HIS A 1 123 ? 13.254 -11.577 -17.589 1.00 53.41 123 HIS A N 1
ATOM 976 C CA . HIS A 1 123 ? 14.463 -11.309 -18.407 1.00 53.41 123 HIS A CA 1
ATOM 977 C C . HIS A 1 123 ? 14.435 -11.651 -19.934 1.00 53.41 123 HIS A C 1
ATOM 979 O O . HIS A 1 123 ? 15.474 -11.960 -20.515 1.00 53.41 123 HIS A O 1
ATOM 985 N N . GLY A 1 124 ? 13.282 -11.657 -20.614 1.00 47.06 124 GLY A N 1
ATOM 986 C CA . GLY A 1 124 ? 13.096 -12.237 -21.958 1.00 47.06 124 GLY A CA 1
ATOM 987 C C . GLY A 1 124 ? 12.845 -11.269 -23.124 1.00 47.06 124 GLY A C 1
ATOM 988 O O . GLY A 1 124 ? 12.523 -11.731 -24.217 1.00 47.06 124 GLY A O 1
ATOM 989 N N . GLY A 1 125 ? 12.926 -9.950 -22.927 1.00 56.47 125 GLY A N 1
ATOM 990 C CA . GLY A 1 125 ? 12.622 -8.961 -23.970 1.00 56.47 125 GLY A CA 1
ATOM 991 C C . GLY A 1 125 ? 13.853 -8.204 -24.466 1.00 56.47 125 GLY A C 1
ATOM 992 O O . GLY A 1 125 ? 14.394 -7.398 -23.722 1.00 56.47 125 GLY A O 1
ATOM 993 N N . ASN A 1 126 ? 14.212 -8.348 -25.750 1.00 63.62 126 ASN A N 1
ATOM 994 C CA . ASN A 1 126 ? 15.326 -7.619 -26.395 1.00 63.62 126 ASN A CA 1
ATOM 995 C C . ASN A 1 126 ? 15.196 -6.076 -26.372 1.00 63.62 126 ASN A C 1
ATOM 997 O O . ASN A 1 126 ? 16.097 -5.384 -26.828 1.00 63.62 126 ASN A O 1
ATOM 1001 N N . GLN A 1 127 ? 14.060 -5.534 -25.924 1.00 74.12 127 GLN A N 1
ATOM 1002 C CA . GLN A 1 127 ? 13.792 -4.102 -25.776 1.00 74.12 127 GLN A CA 1
ATOM 1003 C C . GLN A 1 127 ? 12.887 -3.897 -24.548 1.00 74.12 127 GLN A C 1
ATOM 1005 O O . GLN A 1 127 ? 11.660 -3.826 -24.691 1.00 74.12 127 GLN A O 1
ATOM 1010 N N . PRO A 1 128 ? 13.439 -3.837 -23.321 1.00 77.81 128 PRO A N 1
ATOM 1011 C CA . PRO A 1 128 ? 12.624 -3.813 -22.105 1.00 77.81 128 PRO A CA 1
ATOM 1012 C C . PRO A 1 128 ? 11.794 -2.527 -21.969 1.00 77.81 128 PRO A C 1
ATOM 1014 O O . PRO A 1 128 ? 10.737 -2.556 -21.335 1.00 77.81 128 PRO A O 1
ATOM 1017 N N . CYS A 1 129 ? 12.224 -1.445 -22.628 1.00 81.56 129 CYS A N 1
ATOM 1018 C CA . CYS A 1 129 ? 11.539 -0.154 -22.712 1.00 81.56 129 CYS A CA 1
ATOM 1019 C C . CYS A 1 129 ? 10.780 0.078 -24.029 1.00 81.56 129 CYS A C 1
ATOM 1021 O O . CYS A 1 129 ? 10.567 1.220 -24.431 1.00 81.56 129 CYS A O 1
ATOM 1023 N N . ASN A 1 130 ? 10.333 -0.985 -24.705 1.00 75.88 130 ASN A N 1
ATOM 1024 C CA . ASN A 1 130 ? 9.349 -0.852 -25.779 1.00 75.88 130 ASN A CA 1
ATOM 1025 C C . ASN A 1 130 ? 8.019 -0.297 -25.201 1.00 75.88 130 ASN A C 1
ATOM 1027 O O . ASN A 1 130 ? 7.458 -0.936 -24.303 1.00 75.88 130 ASN A O 1
ATOM 1031 N N . PRO A 1 131 ? 7.490 0.847 -25.692 1.00 68.25 131 PRO A N 1
ATOM 1032 C CA . PRO A 1 131 ? 6.239 1.436 -25.199 1.00 68.25 131 PRO A CA 1
ATOM 1033 C C . PRO A 1 131 ? 4.999 0.550 -25.378 1.00 68.25 131 PRO A C 1
ATOM 1035 O O . PRO A 1 131 ? 4.024 0.726 -24.654 1.00 68.25 131 PRO A O 1
ATOM 1038 N N . ALA A 1 132 ? 5.029 -0.406 -26.314 1.00 68.50 132 ALA A N 1
ATOM 1039 C CA . ALA A 1 132 ? 3.936 -1.357 -26.527 1.00 68.50 132 ALA A CA 1
ATOM 1040 C C . ALA A 1 132 ? 3.833 -2.431 -25.424 1.00 68.50 132 ALA A C 1
ATOM 1042 O O . ALA A 1 132 ? 2.811 -3.101 -25.312 1.00 68.50 132 ALA A O 1
ATOM 1043 N N . SER A 1 133 ? 4.872 -2.611 -24.602 1.00 61.34 133 SER A N 1
ATOM 1044 C CA . SER A 1 133 ? 4.983 -3.715 -23.636 1.00 61.34 133 SER A CA 1
ATOM 1045 C C . SER A 1 133 ? 4.317 -3.430 -22.277 1.00 61.34 133 SER A C 1
ATOM 1047 O O . SER A 1 133 ? 4.924 -3.744 -21.254 1.00 61.34 133 SER A O 1
ATOM 1049 N N . GLU A 1 134 ? 3.136 -2.788 -22.275 1.00 71.56 134 GLU A N 1
ATOM 1050 C CA . GLU A 1 134 ? 2.287 -2.416 -21.115 1.00 71.56 134 GLU A CA 1
ATOM 1051 C C . GLU A 1 134 ? 2.981 -2.511 -19.740 1.00 71.56 134 GLU A C 1
ATOM 1053 O O . GLU A 1 134 ? 2.811 -3.473 -18.991 1.00 71.56 134 GLU A O 1
ATOM 1058 N N . TRP A 1 135 ? 3.814 -1.520 -19.410 1.00 80.06 135 TRP A N 1
ATOM 1059 C CA . TRP A 1 135 ? 4.703 -1.611 -18.248 1.00 80.06 135 TRP A CA 1
ATOM 1060 C C . TRP A 1 135 ? 3.917 -1.771 -16.927 1.00 80.06 135 TRP A C 1
ATOM 1062 O O . TRP A 1 135 ? 3.013 -0.974 -16.658 1.00 80.06 135 TRP A O 1
ATOM 1072 N N . PRO A 1 136 ? 4.245 -2.769 -16.078 1.00 83.00 136 PRO A N 1
ATOM 1073 C CA . PRO A 1 136 ? 3.381 -3.160 -14.962 1.00 83.00 136 PRO A CA 1
ATOM 1074 C C . PRO A 1 136 ? 3.387 -2.160 -13.797 1.00 83.00 136 PRO A C 1
ATOM 1076 O O . PRO A 1 136 ? 2.405 -2.073 -13.062 1.00 83.00 136 PRO A O 1
ATOM 1079 N N . ALA A 1 137 ? 4.478 -1.404 -13.632 1.00 91.19 137 ALA A N 1
ATOM 1080 C CA . ALA A 1 137 ? 4.770 -0.622 -12.435 1.00 91.19 137 ALA A CA 1
ATOM 1081 C C . ALA A 1 137 ? 5.362 0.760 -12.759 1.00 91.19 137 ALA A C 1
ATOM 1083 O O . ALA A 1 137 ? 6.088 0.927 -13.745 1.00 91.19 137 ALA A O 1
ATOM 1084 N N . LEU A 1 138 ? 5.130 1.727 -11.868 1.00 93.00 138 LEU A N 1
ATOM 1085 C CA . LEU A 1 138 ? 5.678 3.087 -11.957 1.00 93.00 138 LEU A CA 1
ATOM 1086 C C . LEU A 1 138 ? 7.218 3.148 -12.074 1.00 93.00 138 LEU A C 1
ATOM 1088 O O . LEU A 1 138 ? 7.698 3.927 -12.897 1.00 93.00 138 LEU A O 1
ATOM 1092 N N . PRO A 1 139 ? 8.023 2.335 -11.354 1.00 92.81 139 PRO A N 1
ATOM 1093 C CA . PRO A 1 139 ? 9.477 2.318 -11.529 1.00 92.81 139 PRO A CA 1
ATOM 1094 C C . PRO A 1 139 ? 9.926 2.006 -12.955 1.00 92.81 139 PRO A C 1
ATOM 1096 O O . PRO A 1 139 ? 10.845 2.655 -13.450 1.00 92.81 139 PRO A O 1
ATOM 1099 N N . LYS A 1 140 ? 9.263 1.067 -13.647 1.00 90.50 140 LYS A N 1
ATOM 1100 C CA . LYS A 1 140 ? 9.582 0.757 -15.046 1.00 90.50 140 LYS A CA 1
ATOM 1101 C C . LYS A 1 140 ? 9.261 1.937 -15.960 1.00 90.50 140 LYS A C 1
ATOM 1103 O O . LYS A 1 140 ? 10.075 2.267 -16.814 1.00 90.50 140 LYS A O 1
ATOM 1108 N N . GLU A 1 141 ? 8.141 2.623 -15.733 1.00 89.56 141 GLU A N 1
ATOM 1109 C CA . GLU A 1 141 ? 7.790 3.849 -16.463 1.00 89.56 141 GLU A CA 1
ATOM 1110 C C . GLU A 1 141 ? 8.835 4.959 -16.267 1.00 89.56 141 GLU A C 1
ATOM 1112 O O . GLU A 1 141 ? 9.270 5.574 -17.241 1.00 89.56 141 GLU A O 1
ATOM 1117 N N . ILE A 1 142 ? 9.312 5.165 -15.037 1.00 90.88 142 ILE A N 1
ATOM 1118 C CA . ILE A 1 142 ? 10.328 6.180 -14.717 1.00 90.88 142 ILE A CA 1
ATOM 1119 C C . ILE A 1 142 ? 11.689 5.819 -15.333 1.00 90.88 142 ILE A C 1
ATOM 1121 O O . ILE A 1 142 ? 12.301 6.651 -16.006 1.00 90.88 142 ILE A O 1
ATOM 1125 N N . VAL A 1 143 ? 12.153 4.577 -15.158 1.00 89.62 143 VAL A N 1
ATOM 1126 C CA . VAL A 1 143 ? 13.419 4.099 -15.740 1.00 89.62 143 VAL A CA 1
ATOM 1127 C C . VAL A 1 143 ? 13.373 4.175 -17.267 1.00 89.62 143 VAL A C 1
ATOM 1129 O O . VAL A 1 143 ? 14.307 4.689 -17.878 1.00 89.62 143 VAL A O 1
ATOM 1132 N N . CYS A 1 144 ? 12.284 3.738 -17.901 1.00 86.88 144 CYS A N 1
ATOM 1133 C CA . CYS A 1 144 ? 12.162 3.787 -19.354 1.00 86.88 144 CYS A CA 1
ATOM 1134 C C . CYS A 1 144 ? 12.022 5.212 -19.902 1.00 86.88 144 CYS A C 1
ATOM 1136 O O . CYS A 1 144 ? 12.602 5.500 -20.950 1.00 86.88 144 CYS A O 1
ATOM 1138 N N . THR A 1 145 ? 11.379 6.126 -19.168 1.00 84.81 145 THR A N 1
ATOM 1139 C CA . THR A 1 145 ? 11.407 7.567 -19.476 1.00 84.81 145 THR A CA 1
ATOM 1140 C C . THR A 1 145 ? 12.841 8.101 -19.461 1.00 84.81 145 THR A C 1
ATOM 1142 O O . THR A 1 145 ? 13.247 8.798 -20.387 1.00 84.81 145 THR A O 1
ATOM 1145 N N . CYS A 1 146 ? 13.655 7.718 -18.473 1.00 85.94 146 CYS A N 1
ATOM 1146 C CA . CYS A 1 146 ? 15.066 8.103 -18.443 1.00 85.94 146 CYS A CA 1
ATOM 1147 C C . CYS A 1 146 ? 15.950 7.359 -19.452 1.00 85.94 146 CYS A C 1
ATOM 1149 O O . CYS A 1 146 ? 16.997 7.880 -19.824 1.00 85.94 146 CYS A O 1
ATOM 1151 N N . SER A 1 147 ? 15.548 6.188 -19.952 1.00 83.94 147 SER A N 1
ATOM 1152 C CA . SER A 1 147 ? 16.340 5.443 -20.938 1.00 83.94 147 SER A CA 1
ATOM 1153 C C . SER A 1 147 ? 16.471 6.162 -22.289 1.00 83.94 147 SER A C 1
ATOM 1155 O O . SER A 1 147 ? 17.504 6.041 -22.950 1.00 83.94 147 SER A O 1
ATOM 1157 N N . SER A 1 148 ? 15.453 6.939 -22.681 1.00 74.44 148 SER A N 1
ATOM 1158 C CA . SER A 1 148 ? 15.401 7.640 -23.970 1.00 74.44 148 SER A CA 1
ATOM 1159 C C . SER A 1 148 ? 16.192 8.953 -23.965 1.00 74.44 148 SER A C 1
ATOM 1161 O O . SER A 1 148 ? 16.876 9.256 -24.943 1.00 74.44 148 SER A O 1
ATOM 1163 N N . VAL A 1 149 ? 16.151 9.706 -22.860 1.00 68.38 149 VAL A N 1
ATOM 1164 C CA . VAL A 1 149 ? 16.893 10.972 -22.692 1.00 68.38 149 VAL A CA 1
ATOM 1165 C C . VAL A 1 149 ? 18.292 10.779 -22.089 1.00 68.38 149 VAL A C 1
ATOM 1167 O O . VAL A 1 149 ? 19.195 11.578 -22.341 1.00 68.38 149 VAL A O 1
ATOM 1170 N N . GLY A 1 150 ? 18.499 9.715 -21.309 1.00 61.31 150 GLY A N 1
ATOM 1171 C CA . GLY A 1 150 ? 19.706 9.483 -20.517 1.00 61.31 150 GLY A CA 1
ATOM 1172 C C . GLY A 1 150 ? 20.024 10.635 -19.559 1.00 61.31 150 GLY A C 1
ATOM 1173 O O . GLY A 1 150 ? 19.160 11.407 -19.144 1.00 61.31 150 GLY A O 1
ATOM 1174 N N . GLU A 1 151 ? 21.309 10.808 -19.253 1.00 60.38 151 GLU A N 1
ATOM 1175 C CA . GLU A 1 151 ? 21.796 11.887 -18.380 1.00 60.38 151 GLU A CA 1
ATOM 1176 C C . GLU A 1 151 ? 21.828 13.277 -19.044 1.00 60.38 151 GLU A C 1
ATOM 1178 O O . GLU A 1 151 ? 22.346 14.226 -18.460 1.00 60.38 151 GLU A O 1
ATOM 1183 N N . ALA A 1 152 ? 21.263 13.435 -20.249 1.00 58.12 152 ALA A N 1
ATOM 1184 C CA . ALA A 1 152 ? 21.182 14.730 -20.931 1.00 58.12 152 ALA A CA 1
ATOM 1185 C C . ALA A 1 152 ? 20.223 15.725 -20.243 1.00 58.12 152 ALA A C 1
ATOM 1187 O O . ALA A 1 152 ? 20.130 16.880 -20.656 1.00 58.12 152 ALA A O 1
ATOM 1188 N N . THR A 1 153 ? 19.498 15.289 -19.208 1.00 65.19 153 THR A N 1
ATOM 1189 C CA . THR A 1 153 ? 18.536 16.100 -18.456 1.00 65.19 153 THR A CA 1
ATOM 1190 C C . THR A 1 153 ? 18.780 16.000 -16.952 1.00 65.19 153 THR A C 1
ATOM 1192 O O . THR A 1 153 ? 19.213 14.972 -16.437 1.00 65.19 153 THR A O 1
ATOM 1195 N N . ASP A 1 154 ? 18.494 17.075 -16.217 1.00 72.81 154 ASP A N 1
ATOM 1196 C CA . ASP A 1 154 ? 18.707 17.160 -14.767 1.00 72.81 154 ASP A CA 1
ATOM 1197 C C . ASP A 1 154 ? 17.821 16.174 -13.980 1.00 72.81 154 ASP A C 1
ATOM 1199 O O . ASP A 1 154 ? 18.274 15.523 -13.027 1.00 72.81 154 ASP A O 1
ATOM 1203 N N . TYR A 1 155 ? 16.577 15.993 -14.425 1.00 73.88 155 TYR A N 1
ATOM 1204 C CA . TYR A 1 155 ? 15.632 15.041 -13.848 1.00 73.88 155 TYR A CA 1
ATOM 1205 C C . TYR A 1 155 ? 16.081 13.579 -14.036 1.00 73.88 155 TYR A C 1
ATOM 1207 O O . TYR A 1 155 ? 15.980 12.801 -13.087 1.00 73.88 155 TYR A O 1
ATOM 1215 N N . CYS A 1 156 ? 16.759 13.235 -15.139 1.00 80.00 156 CYS A N 1
ATOM 1216 C CA . CYS A 1 156 ? 17.388 11.920 -15.353 1.00 80.00 156 CYS A CA 1
ATOM 1217 C C . CYS A 1 156 ? 18.914 11.873 -15.103 1.00 80.00 156 CYS A C 1
ATOM 1219 O O . CYS A 1 156 ? 19.559 10.875 -15.409 1.00 80.00 156 CYS A O 1
ATOM 1221 N N . LEU A 1 157 ? 19.529 12.897 -14.500 1.00 67.06 157 LEU A N 1
ATOM 1222 C CA . LEU A 1 157 ? 20.948 12.866 -14.105 1.00 67.06 157 LEU A CA 1
ATOM 1223 C C . LEU A 1 157 ? 21.251 11.672 -13.173 1.00 67.06 157 LEU A C 1
ATOM 1225 O O . LEU A 1 157 ? 20.527 11.490 -12.193 1.00 67.06 157 LEU A O 1
ATOM 1229 N N . GLY A 1 158 ? 22.301 10.891 -13.438 1.00 64.50 158 GLY A N 1
ATOM 1230 C CA . GLY A 1 158 ? 22.569 9.640 -12.714 1.00 64.50 158 GLY A CA 1
ATOM 1231 C C . GLY A 1 158 ? 21.778 8.433 -13.236 1.00 64.50 158 GLY A C 1
ATOM 1232 O O . GLY A 1 158 ? 21.709 7.420 -12.555 1.00 64.50 158 GLY A O 1
ATOM 1233 N N . SER A 1 159 ? 21.150 8.537 -14.413 1.00 68.88 159 SER A N 1
ATOM 1234 C CA . SER A 1 159 ? 20.441 7.436 -15.080 1.00 68.88 159 SER A CA 1
ATOM 1235 C C . SER A 1 159 ? 21.293 6.690 -16.112 1.00 68.88 159 SER A C 1
ATOM 1237 O O . SER A 1 159 ? 20.739 6.059 -17.012 1.00 68.88 159 SER A O 1
ATOM 1239 N N . GLY A 1 160 ? 22.629 6.726 -16.006 1.00 72.06 160 GLY A N 1
ATOM 1240 C CA . GLY A 1 160 ? 23.529 5.978 -16.894 1.00 72.06 160 GLY A CA 1
ATOM 1241 C C . GLY A 1 160 ? 23.070 4.531 -17.132 1.00 72.06 160 GLY A C 1
ATOM 1242 O O . GLY A 1 160 ? 22.887 4.126 -18.282 1.00 72.06 160 GLY A O 1
ATOM 1243 N N . LYS A 1 161 ? 22.721 3.808 -16.058 1.00 81.75 161 LYS A N 1
ATOM 1244 C CA . LYS A 1 161 ? 22.166 2.447 -16.141 1.00 81.75 161 LYS A CA 1
ATOM 1245 C C . LYS A 1 161 ? 20.771 2.354 -16.754 1.00 81.75 161 LYS A C 1
ATOM 1247 O O . LYS A 1 161 ? 20.443 1.330 -17.338 1.00 81.75 161 LYS A O 1
ATOM 1252 N N . ALA A 1 162 ? 19.940 3.395 -16.677 1.00 81.25 162 ALA A N 1
ATOM 1253 C CA . ALA A 1 162 ? 18.627 3.387 -17.329 1.00 81.25 162 ALA A CA 1
ATOM 1254 C C . ALA A 1 162 ? 18.764 3.339 -18.857 1.00 81.25 162 ALA A C 1
ATOM 1256 O O . ALA A 1 162 ? 17.966 2.687 -19.530 1.00 81.25 162 ALA A O 1
ATOM 1257 N N . ARG A 1 163 ? 19.799 3.990 -19.407 1.00 79.56 163 ARG A N 1
ATOM 1258 C CA . ARG A 1 163 ? 20.127 3.924 -20.837 1.00 79.56 163 ARG A CA 1
ATOM 1259 C C . ARG A 1 163 ? 20.645 2.543 -21.243 1.00 79.56 163 ARG A C 1
ATOM 1261 O O . ARG A 1 163 ? 20.254 2.052 -22.298 1.00 79.56 163 ARG A O 1
ATOM 1268 N N . GLU A 1 164 ? 21.490 1.921 -20.423 1.00 81.56 164 GLU A N 1
ATOM 1269 C CA . GLU A 1 164 ? 21.964 0.544 -20.640 1.00 81.56 164 GLU A CA 1
ATOM 1270 C C . GLU A 1 164 ? 20.792 -0.450 -20.595 1.00 81.56 164 GLU A C 1
ATOM 1272 O O . GLU A 1 164 ? 20.594 -1.223 -21.538 1.00 81.56 164 GLU A O 1
ATOM 1277 N N . TYR A 1 165 ? 19.942 -0.335 -19.568 1.00 82.62 165 TYR A N 1
ATOM 1278 C CA . TYR A 1 165 ? 18.710 -1.105 -19.423 1.00 82.62 165 TYR A CA 1
ATOM 1279 C C . TYR A 1 165 ? 17.807 -0.977 -20.649 1.00 82.62 165 TYR A C 1
ATOM 1281 O O . TYR A 1 165 ? 17.513 -1.979 -21.294 1.00 82.62 165 TYR A O 1
ATOM 1289 N N . GLY A 1 166 ? 17.414 0.242 -21.034 1.00 80.94 166 GLY A N 1
ATOM 1290 C CA . GLY A 1 166 ? 16.465 0.444 -22.133 1.00 80.94 166 GLY A CA 1
ATOM 1291 C C . GLY A 1 166 ? 16.938 -0.066 -23.497 1.00 80.94 166 GLY A C 1
ATOM 1292 O O . GLY A 1 166 ? 16.097 -0.299 -24.366 1.00 80.94 166 GLY A O 1
ATOM 1293 N N . GLN A 1 167 ? 18.248 -0.269 -23.685 1.00 79.69 167 GLN A N 1
ATOM 1294 C CA . GLN A 1 167 ? 18.804 -0.851 -24.905 1.00 79.69 167 GLN A CA 1
ATOM 1295 C C . GLN A 1 167 ? 18.676 -2.377 -24.947 1.00 79.69 167 GLN A C 1
ATOM 1297 O O . GLN A 1 167 ? 18.100 -2.881 -25.904 1.00 79.69 167 GLN A O 1
ATOM 1302 N N . ASN A 1 168 ? 19.228 -3.102 -23.963 1.00 80.38 168 ASN A N 1
ATOM 1303 C CA . ASN A 1 168 ? 19.259 -4.579 -23.951 1.00 80.38 168 ASN A CA 1
ATOM 1304 C C . ASN A 1 168 ? 19.320 -5.194 -22.530 1.00 80.38 168 ASN A C 1
ATOM 1306 O O . ASN A 1 168 ? 19.696 -6.357 -22.393 1.00 80.38 168 ASN A O 1
ATOM 1310 N N . GLY A 1 169 ? 19.042 -4.430 -21.470 1.00 81.94 169 GLY A N 1
ATOM 1311 C CA . GLY A 1 169 ? 19.229 -4.914 -20.098 1.00 81.94 169 GLY A CA 1
ATOM 1312 C C . GLY A 1 169 ? 18.140 -5.868 -19.607 1.00 81.94 169 GLY A C 1
ATOM 1313 O O . GLY A 1 169 ? 17.028 -5.928 -20.136 1.00 81.94 169 GLY A O 1
ATOM 1314 N N . ASN A 1 170 ? 18.476 -6.607 -18.555 1.00 85.88 170 ASN A N 1
ATOM 1315 C CA . ASN A 1 170 ? 17.583 -7.532 -17.860 1.00 85.88 170 ASN A CA 1
ATOM 1316 C C . ASN A 1 170 ? 16.807 -6.837 -16.716 1.00 85.88 170 ASN A C 1
ATOM 1318 O O . ASN A 1 170 ? 16.872 -5.619 -16.524 1.00 85.88 170 ASN A O 1
ATOM 1322 N N . ALA A 1 171 ? 16.036 -7.618 -15.958 1.00 86.38 171 ALA A N 1
ATOM 1323 C CA . ALA A 1 171 ? 15.249 -7.130 -14.831 1.00 86.38 171 ALA A CA 1
ATOM 1324 C C . ALA A 1 171 ? 16.121 -6.511 -13.716 1.00 86.38 171 ALA A C 1
ATOM 1326 O O . ALA A 1 171 ? 15.746 -5.501 -13.118 1.00 86.38 171 ALA A O 1
ATOM 1327 N N . GLU A 1 172 ? 17.299 -7.080 -13.459 1.00 87.81 172 GLU A N 1
ATOM 1328 C CA . GLU A 1 172 ? 18.267 -6.614 -12.468 1.00 87.81 172 GLU A CA 1
ATOM 1329 C C . GLU A 1 172 ? 18.936 -5.297 -12.870 1.00 87.81 172 GLU A C 1
ATOM 1331 O O . GLU A 1 172 ? 19.125 -4.431 -12.016 1.00 87.81 172 GLU A O 1
ATOM 1336 N N . ASP A 1 173 ? 19.245 -5.105 -14.153 1.00 88.19 173 ASP A N 1
ATOM 1337 C CA . ASP A 1 173 ? 19.745 -3.838 -14.698 1.00 88.19 173 ASP A CA 1
ATOM 1338 C C . ASP A 1 173 ? 18.692 -2.733 -14.513 1.00 88.19 173 ASP A C 1
ATOM 1340 O O . ASP A 1 173 ? 19.010 -1.621 -14.082 1.00 88.19 173 ASP A O 1
ATOM 1344 N N . GLY A 1 174 ? 17.416 -3.066 -14.748 1.00 88.06 174 GLY A N 1
ATOM 1345 C CA . GLY A 1 174 ? 16.272 -2.188 -14.485 1.00 88.06 174 GLY A CA 1
ATOM 1346 C C . GLY A 1 174 ? 16.131 -1.831 -13.004 1.00 88.06 174 GLY A C 1
ATOM 1347 O O . GLY A 1 174 ? 15.972 -0.657 -12.662 1.00 88.06 174 GLY A O 1
ATOM 1348 N N . LEU A 1 175 ? 16.277 -2.816 -12.111 1.00 89.00 175 LEU A N 1
ATOM 1349 C CA . LEU A 1 175 ? 16.264 -2.595 -10.665 1.00 89.00 175 LEU A CA 1
ATOM 1350 C C . LEU A 1 175 ? 17.447 -1.727 -10.204 1.00 89.00 175 LEU A C 1
ATOM 1352 O O . LEU A 1 175 ? 17.261 -0.846 -9.367 1.00 89.00 175 LEU A O 1
ATOM 1356 N N . GLN A 1 176 ? 18.646 -1.913 -10.761 1.00 89.12 176 GLN A N 1
ATOM 1357 C CA . GLN A 1 176 ? 19.804 -1.069 -10.451 1.00 89.12 176 GLN A CA 1
ATOM 1358 C C . GLN A 1 176 ? 19.611 0.376 -10.926 1.00 89.12 176 GLN A C 1
ATOM 1360 O O . GLN A 1 176 ? 19.835 1.306 -10.149 1.00 89.12 176 GLN A O 1
ATOM 1365 N N . ALA A 1 177 ? 19.142 0.569 -12.162 1.00 89.25 177 ALA A N 1
ATOM 1366 C CA . ALA A 1 177 ? 18.790 1.886 -12.691 1.00 89.25 177 ALA A CA 1
ATOM 1367 C C . ALA A 1 177 ? 17.708 2.572 -11.840 1.00 89.25 177 ALA A C 1
ATOM 1369 O O . ALA A 1 177 ? 17.752 3.782 -11.605 1.00 89.25 177 ALA A O 1
ATOM 1370 N N . TRP A 1 178 ? 16.752 1.795 -11.326 1.00 91.19 178 TRP A N 1
ATOM 1371 C CA . TRP A 1 178 ? 15.744 2.297 -10.404 1.00 91.19 178 TRP A CA 1
ATOM 1372 C C . TRP A 1 178 ? 16.309 2.678 -9.039 1.00 91.19 178 TRP A C 1
ATOM 1374 O O . TRP A 1 178 ? 15.938 3.726 -8.526 1.00 91.19 178 TRP A O 1
ATOM 1384 N N . VAL A 1 179 ? 17.222 1.902 -8.452 1.00 89.50 179 VAL A N 1
ATOM 1385 C CA . VAL A 1 179 ? 17.865 2.261 -7.173 1.00 89.50 179 VAL A CA 1
ATOM 1386 C C . VAL A 1 179 ? 18.598 3.606 -7.277 1.00 89.50 179 VAL A C 1
ATOM 1388 O O . VAL A 1 179 ? 18.515 4.417 -6.353 1.00 89.50 179 VAL A O 1
ATOM 1391 N N . GLU A 1 180 ? 19.242 3.881 -8.413 1.00 86.12 180 GLU A N 1
ATOM 1392 C CA . GLU A 1 180 ? 19.916 5.157 -8.695 1.00 86.12 180 GLU A CA 1
ATOM 1393 C C . GLU A 1 180 ? 18.920 6.327 -8.863 1.00 86.12 180 GLU A C 1
ATOM 1395 O O . GLU A 1 180 ? 19.159 7.429 -8.361 1.00 86.12 180 GLU A O 1
ATOM 1400 N N . LEU A 1 181 ? 17.754 6.088 -9.477 1.00 88.19 181 LEU A N 1
ATOM 1401 C CA . LEU A 1 181 ? 16.705 7.099 -9.682 1.00 88.19 181 LEU A CA 1
ATOM 1402 C C . LEU A 1 181 ? 15.769 7.313 -8.473 1.00 88.19 181 LEU A C 1
ATOM 1404 O O . LEU A 1 181 ? 15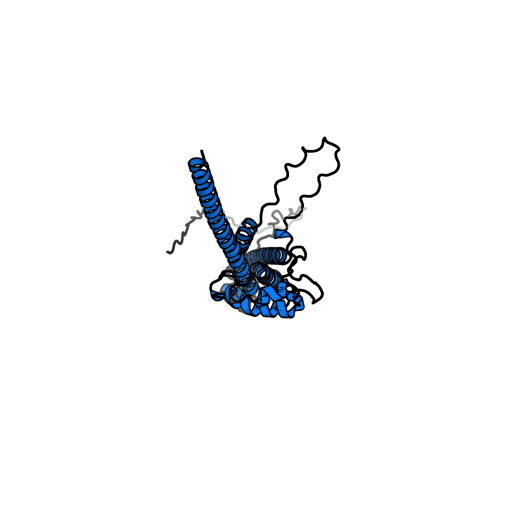.326 8.442 -8.233 1.00 88.19 181 LEU A O 1
ATOM 1408 N N . LYS A 1 182 ? 15.476 6.275 -7.677 1.00 89.56 182 LYS A N 1
ATOM 1409 C CA . LYS A 1 182 ? 14.454 6.270 -6.606 1.00 89.56 182 LYS A CA 1
ATOM 1410 C C . LYS A 1 182 ? 14.673 7.374 -5.573 1.00 89.56 182 LYS A C 1
ATOM 1412 O O . LYS A 1 182 ? 13.710 7.950 -5.051 1.00 89.56 182 LYS A O 1
ATOM 1417 N N . GLY A 1 183 ? 15.934 7.697 -5.282 1.00 86.50 183 GLY A N 1
ATOM 1418 C CA . GLY A 1 183 ? 16.302 8.761 -4.346 1.00 86.50 183 GLY A CA 1
ATOM 1419 C C . GLY A 1 183 ? 15.814 10.154 -4.767 1.00 86.50 183 GLY A C 1
ATOM 1420 O O . GLY A 1 183 ? 15.617 11.007 -3.902 1.00 86.50 183 GLY A O 1
ATOM 1421 N N . LYS A 1 184 ? 15.555 10.386 -6.064 1.00 85.31 184 LYS A N 1
ATOM 1422 C CA . LYS A 1 184 ? 14.916 11.619 -6.550 1.00 85.31 184 LYS A CA 1
ATOM 1423 C C . LYS A 1 184 ? 13.424 11.633 -6.234 1.00 85.31 184 LYS A C 1
ATOM 1425 O O . LYS A 1 184 ? 12.951 12.597 -5.639 1.00 85.31 184 LYS A O 1
ATOM 1430 N N . CYS A 1 185 ? 12.708 10.554 -6.557 1.00 88.69 185 CYS A N 1
ATOM 1431 C CA . CYS A 1 185 ? 11.260 10.485 -6.353 1.00 88.69 185 CYS A CA 1
ATOM 1432 C C . CYS A 1 185 ? 10.862 10.501 -4.871 1.00 88.69 185 CYS A C 1
ATOM 1434 O O . CYS A 1 185 ? 9.930 11.201 -4.483 1.00 88.69 185 CYS A O 1
ATOM 1436 N N . THR A 1 186 ? 11.586 9.765 -4.023 1.00 87.25 186 THR A N 1
ATOM 1437 C CA . THR A 1 186 ? 11.254 9.621 -2.590 1.00 87.25 186 THR A CA 1
ATOM 1438 C C . THR A 1 186 ? 11.734 10.786 -1.716 1.00 87.25 186 THR A C 1
ATOM 1440 O O . THR A 1 186 ? 11.486 10.808 -0.503 1.00 87.25 186 THR A O 1
ATOM 1443 N N . LYS A 1 187 ? 12.395 11.794 -2.303 1.00 83.50 187 LYS A N 1
ATOM 1444 C CA . LYS A 1 187 ? 12.919 12.962 -1.588 1.00 83.50 187 LYS A CA 1
ATOM 1445 C C . LYS A 1 187 ? 11.781 13.778 -0.968 1.00 83.50 187 LYS A C 1
ATOM 1447 O O . LYS A 1 187 ? 11.128 14.579 -1.624 1.00 83.50 187 LYS A O 1
ATOM 1452 N N . GLY A 1 188 ? 11.588 13.612 0.339 1.00 78.19 188 GLY A N 1
ATOM 1453 C CA . GLY A 1 188 ? 10.531 14.302 1.080 1.00 78.19 188 GLY A CA 1
ATOM 1454 C C . GLY A 1 188 ? 9.196 13.554 1.147 1.00 78.19 188 GLY A C 1
ATOM 1455 O O . GLY A 1 188 ? 8.203 14.188 1.490 1.00 78.19 188 GLY A O 1
ATOM 1456 N N . ILE A 1 189 ? 9.173 12.232 0.915 1.00 79.69 189 ILE A N 1
ATOM 1457 C CA . ILE A 1 189 ? 7.999 11.335 1.042 1.00 79.69 189 ILE A CA 1
ATOM 1458 C C . ILE A 1 189 ? 7.087 11.625 2.252 1.00 79.69 189 ILE A C 1
ATOM 1460 O O . ILE A 1 189 ? 5.860 11.577 2.151 1.00 79.69 189 ILE A O 1
ATOM 1464 N N . ASN A 1 190 ? 7.661 12.026 3.389 1.00 78.00 190 ASN A N 1
ATOM 1465 C CA . ASN A 1 190 ? 6.911 12.379 4.598 1.00 78.00 190 ASN A CA 1
ATOM 1466 C C . ASN A 1 190 ? 5.914 13.540 4.391 1.00 78.00 190 ASN A C 1
ATOM 1468 O O . ASN A 1 190 ? 4.881 13.556 5.054 1.00 78.00 190 ASN A O 1
ATOM 1472 N N . ARG A 1 191 ? 6.185 14.466 3.459 1.00 82.75 191 ARG A N 1
ATOM 1473 C CA . ARG A 1 191 ? 5.348 15.639 3.138 1.00 82.75 191 ARG A CA 1
ATOM 1474 C C . ARG A 1 191 ? 4.281 15.383 2.068 1.00 82.75 191 ARG A C 1
ATOM 1476 O O . ARG A 1 191 ? 3.463 16.260 1.831 1.00 82.75 191 ARG A O 1
ATOM 1483 N N . VAL A 1 192 ? 4.299 14.229 1.399 1.00 86.12 192 VAL A N 1
ATOM 1484 C CA . VAL A 1 192 ? 3.358 13.929 0.308 1.00 86.12 192 VAL A CA 1
ATOM 1485 C C . VAL A 1 192 ? 2.020 13.469 0.878 1.00 86.12 192 VAL A C 1
ATOM 1487 O O . VAL A 1 192 ? 1.973 12.524 1.666 1.00 86.12 192 VAL A O 1
ATOM 1490 N N . GLU A 1 193 ? 0.929 14.116 0.485 1.00 88.12 193 GLU A N 1
ATOM 1491 C CA . GLU A 1 193 ? -0.428 13.701 0.845 1.00 88.12 193 GLU A CA 1
ATOM 1492 C C . GLU A 1 193 ? -0.904 12.553 -0.055 1.00 88.12 193 GLU A C 1
ATOM 1494 O O . GLU A 1 193 ? -0.713 12.581 -1.273 1.00 88.12 193 GLU A O 1
ATOM 1499 N N . VAL A 1 194 ? -1.523 11.535 0.550 1.00 92.88 194 VAL A N 1
ATOM 1500 C CA . VAL A 1 194 ? -2.128 10.395 -0.154 1.00 92.88 194 VAL A CA 1
ATOM 1501 C C . VAL A 1 194 ? -3.640 10.541 -0.037 1.00 92.88 194 VAL A C 1
ATOM 1503 O O . VAL A 1 194 ? -4.270 10.015 0.876 1.00 92.88 194 VAL A O 1
ATOM 1506 N N . THR A 1 195 ? -4.218 11.327 -0.940 1.00 93.62 195 THR A N 1
ATOM 1507 C CA . THR A 1 195 ? -5.664 11.562 -1.033 1.00 93.62 195 THR A CA 1
ATOM 1508 C C . THR A 1 195 ? -6.148 11.238 -2.441 1.00 93.62 195 THR A C 1
ATOM 1510 O O . THR A 1 195 ? -5.374 11.293 -3.401 1.00 93.62 195 THR A O 1
ATOM 1513 N N . VAL A 1 196 ? -7.436 10.912 -2.571 1.00 94.69 196 VAL A N 1
ATOM 1514 C CA . VAL A 1 196 ? -8.073 10.628 -3.867 1.00 94.69 196 VAL A CA 1
ATOM 1515 C C . VAL A 1 196 ? -7.859 11.790 -4.844 1.00 94.69 196 VAL A C 1
ATOM 1517 O O . VAL A 1 196 ? -7.453 11.564 -5.982 1.00 94.69 196 VAL A O 1
ATOM 1520 N N . ASP A 1 197 ? -8.031 13.031 -4.384 1.00 95.06 197 ASP A N 1
ATOM 1521 C CA . ASP A 1 197 ? -7.868 14.225 -5.219 1.00 95.06 197 ASP A CA 1
ATOM 1522 C C . ASP A 1 197 ? -6.407 14.488 -5.601 1.00 95.06 197 ASP A C 1
ATOM 1524 O O . ASP A 1 197 ? -6.130 14.856 -6.742 1.00 95.06 197 ASP A O 1
ATOM 1528 N N . ALA A 1 198 ? -5.447 14.247 -4.700 1.00 94.69 198 ALA A N 1
ATOM 1529 C CA . ALA A 1 198 ? -4.028 14.422 -5.011 1.00 94.69 198 ALA A CA 1
ATOM 1530 C C . ALA A 1 198 ? -3.500 13.359 -5.993 1.00 94.69 198 ALA A C 1
ATOM 1532 O O . ALA A 1 198 ? -2.579 13.645 -6.755 1.00 94.69 198 ALA A O 1
ATOM 1533 N N . ILE A 1 199 ? -4.065 12.145 -5.993 1.00 95.75 199 ILE A N 1
ATOM 1534 C CA . ILE A 1 199 ? -3.750 11.105 -6.990 1.00 95.75 199 ILE A CA 1
ATOM 1535 C C . ILE A 1 199 ? -4.394 11.456 -8.335 1.00 95.75 199 ILE A C 1
ATOM 1537 O O . ILE A 1 199 ? -3.715 11.441 -9.360 1.00 95.75 199 ILE A O 1
ATOM 1541 N N . ARG A 1 200 ? -5.682 11.826 -8.336 1.00 94.25 200 ARG A N 1
ATOM 1542 C CA . ARG A 1 200 ? -6.419 12.225 -9.547 1.00 94.25 200 ARG A CA 1
ATOM 1543 C C . ARG A 1 200 ? -5.780 13.409 -10.255 1.00 94.25 200 ARG A C 1
ATOM 1545 O O . ARG A 1 200 ? -5.529 13.320 -11.448 1.00 94.25 200 ARG A O 1
ATOM 1552 N N . LYS A 1 201 ? -5.440 14.468 -9.518 1.00 94.12 201 LYS A N 1
ATOM 1553 C CA . LYS A 1 201 ? -4.788 15.665 -10.061 1.00 94.12 201 LYS A CA 1
ATOM 1554 C C . LYS A 1 201 ? -3.456 15.351 -10.744 1.00 94.12 201 LYS A C 1
ATOM 1556 O O . LYS A 1 201 ? -3.155 15.929 -11.786 1.00 94.12 201 LYS A O 1
ATOM 1561 N N . ASP A 1 202 ? -2.669 14.435 -10.182 1.00 93.75 202 ASP A N 1
ATOM 1562 C CA . ASP A 1 202 ? -1.404 14.018 -10.788 1.00 93.75 202 ASP A CA 1
ATOM 1563 C C . ASP A 1 202 ? -1.629 13.128 -12.024 1.00 93.75 202 ASP A C 1
ATOM 1565 O O . ASP A 1 202 ? -0.938 13.297 -13.027 1.00 93.75 202 ASP A O 1
ATOM 1569 N N . LEU A 1 203 ? -2.623 12.228 -11.994 1.00 93.44 203 LEU A N 1
ATOM 1570 C CA . LEU A 1 203 ? -3.026 11.419 -13.153 1.00 93.44 203 LEU A CA 1
ATOM 1571 C C . LEU A 1 203 ? -3.567 12.283 -14.302 1.00 93.44 203 LEU A C 1
ATOM 1573 O O . LEU A 1 203 ? -3.165 12.088 -15.443 1.00 93.44 203 LEU A O 1
ATOM 1577 N N . GLU A 1 204 ? -4.432 13.257 -14.020 1.00 91.00 204 GLU A N 1
ATOM 1578 C CA . GLU A 1 204 ? -4.946 14.238 -14.987 1.00 91.00 204 GLU A CA 1
ATOM 1579 C C . GLU A 1 204 ? -3.818 15.114 -15.542 1.00 91.00 204 GLU A C 1
ATOM 1581 O O . GLU A 1 204 ? -3.700 15.298 -16.755 1.00 91.00 204 GLU A O 1
ATOM 1586 N N . GLY A 1 205 ? -2.942 15.602 -14.657 1.00 90.50 205 GLY A N 1
ATOM 1587 C CA . GLY A 1 205 ? -1.769 16.386 -15.024 1.00 90.50 205 GLY A CA 1
ATOM 1588 C C . GLY A 1 205 ? -0.802 15.625 -15.928 1.00 90.50 205 GLY A C 1
ATOM 1589 O O . GLY A 1 205 ? -0.198 16.244 -16.801 1.00 90.50 205 GLY A O 1
ATOM 1590 N N . LEU A 1 206 ? -0.676 14.306 -15.743 1.00 89.12 206 LEU A N 1
ATOM 1591 C CA . LEU A 1 206 ? 0.164 13.429 -16.556 1.00 89.12 206 LEU A CA 1
ATOM 1592 C C . LEU A 1 206 ? -0.524 13.047 -17.872 1.00 89.12 206 LEU A C 1
ATOM 1594 O O . LEU A 1 206 ? 0.119 13.091 -18.918 1.00 89.12 206 LEU A O 1
ATOM 1598 N N . ARG A 1 207 ? -1.833 12.765 -17.849 1.00 86.81 207 ARG A N 1
ATOM 1599 C CA . ARG A 1 207 ? -2.664 12.525 -19.041 1.00 86.81 207 ARG A CA 1
ATOM 1600 C C . ARG A 1 207 ? -2.576 13.691 -20.024 1.00 86.81 207 ARG A C 1
ATOM 1602 O O . ARG A 1 207 ? -2.348 13.462 -21.203 1.00 86.81 207 ARG A O 1
ATOM 1609 N N . GLY A 1 208 ? -2.632 14.931 -19.531 1.00 82.62 208 GLY A N 1
ATOM 1610 C CA . GLY A 1 208 ? -2.455 16.145 -20.340 1.00 82.62 208 GLY A CA 1
ATOM 1611 C C . GLY A 1 208 ? -1.046 16.363 -20.921 1.00 82.62 208 GLY A C 1
ATOM 1612 O O . GLY A 1 208 ? -0.823 17.360 -21.605 1.00 82.62 208 GLY A O 1
ATOM 1613 N N . LEU A 1 209 ? -0.078 15.477 -20.648 1.00 77.25 209 LEU A N 1
ATOM 1614 C CA . LEU A 1 209 ? 1.236 15.469 -21.306 1.00 77.25 209 LEU A CA 1
ATOM 1615 C C . LEU A 1 209 ? 1.318 14.438 -22.437 1.00 77.25 209 LEU A C 1
ATOM 1617 O O . LEU A 1 209 ? 2.153 14.598 -23.335 1.00 77.25 209 LEU A O 1
ATOM 1621 N N . TYR A 1 210 ? 0.455 13.419 -22.435 1.00 68.75 210 TYR A N 1
ATOM 1622 C CA . TYR A 1 210 ? 0.307 12.542 -23.591 1.00 68.75 210 TYR A CA 1
ATOM 1623 C C . TYR A 1 210 ? -0.264 13.362 -24.755 1.00 68.75 210 TYR A C 1
ATOM 1625 O O . TYR A 1 210 ? -1.108 14.232 -24.530 1.00 68.75 210 TYR A O 1
ATOM 1633 N N . PRO A 1 211 ? 0.203 13.147 -25.997 1.00 61.44 211 PRO A N 1
ATOM 1634 C CA . PRO A 1 211 ? -0.500 13.700 -27.142 1.00 61.44 211 PRO A CA 1
ATOM 1635 C C . PRO A 1 211 ? -1.916 13.120 -27.139 1.00 61.44 211 PRO A C 1
ATOM 1637 O O . PRO A 1 211 ? -2.077 11.898 -27.068 1.00 61.44 211 PRO A O 1
ATOM 1640 N N . GLU A 1 212 ? -2.934 13.978 -27.221 1.00 55.97 212 GLU A N 1
ATOM 1641 C CA . GLU A 1 212 ? -4.269 13.512 -27.589 1.00 55.97 212 GLU A CA 1
ATOM 1642 C C . GLU A 1 212 ? -4.123 12.704 -28.884 1.00 55.97 212 GLU A C 1
ATOM 1644 O O . GLU A 1 212 ? -3.418 13.135 -29.807 1.00 55.97 212 GLU A O 1
ATOM 1649 N N . LYS A 1 213 ? -4.741 11.512 -28.951 1.00 52.44 213 LYS A N 1
ATOM 1650 C CA . LYS A 1 213 ? -4.838 10.798 -30.231 1.00 52.44 213 LYS A CA 1
ATOM 1651 C C . LYS A 1 213 ? -5.401 11.808 -31.234 1.00 52.44 213 LYS A C 1
ATOM 1653 O O . LYS A 1 213 ? -6.381 12.470 -30.882 1.00 52.44 213 LYS A O 1
ATOM 1658 N N . PRO A 1 214 ? -4.806 11.966 -32.432 1.00 43.81 214 PRO A N 1
ATOM 1659 C CA . PRO A 1 214 ? -5.360 12.880 -33.412 1.00 43.81 214 PRO A CA 1
ATOM 1660 C C . PRO A 1 214 ? -6.828 12.516 -33.586 1.00 43.81 214 PRO A C 1
ATOM 1662 O O . PRO A 1 214 ? -7.142 11.355 -33.864 1.00 43.81 214 PRO A O 1
ATOM 1665 N N . ILE A 1 215 ? -7.710 13.495 -33.372 1.00 43.12 215 ILE A N 1
ATOM 1666 C CA . ILE A 1 215 ? -9.124 13.354 -33.690 1.00 43.12 215 ILE A CA 1
ATOM 1667 C C . ILE A 1 215 ? -9.165 13.219 -35.208 1.00 43.12 215 ILE A C 1
ATOM 1669 O O . ILE A 1 215 ? -9.209 14.201 -35.944 1.00 43.12 215 ILE A O 1
ATOM 1673 N N . HIS A 1 216 ? -9.059 11.982 -35.684 1.00 42.78 216 HIS A N 1
ATOM 1674 C CA . HIS A 1 216 ? -9.480 11.652 -37.023 1.00 42.78 216 HIS A CA 1
ATOM 1675 C C . HIS A 1 216 ? -10.959 11.994 -37.055 1.00 42.78 216 HIS A C 1
ATOM 1677 O O . HIS A 1 216 ? -11.741 11.346 -36.358 1.00 42.78 216 HIS A O 1
ATOM 1683 N N . ASP A 1 217 ? -11.310 13.029 -37.823 1.00 41.50 217 ASP A N 1
ATOM 1684 C CA . ASP A 1 217 ? -12.690 13.326 -38.182 1.00 41.50 217 ASP A CA 1
ATOM 1685 C C . ASP A 1 217 ? -13.315 12.017 -38.660 1.00 41.50 217 ASP A C 1
ATOM 1687 O O . ASP A 1 217 ? -13.001 11.515 -39.746 1.00 41.50 217 ASP A O 1
ATOM 1691 N N . GLY A 1 218 ? -14.116 11.407 -37.783 1.00 49.34 218 GLY A N 1
ATOM 1692 C CA . GLY A 1 218 ? -14.690 10.102 -38.046 1.00 49.34 218 GLY A CA 1
ATOM 1693 C C . GLY A 1 218 ? -15.505 10.182 -39.333 1.00 49.34 218 GLY A C 1
ATOM 1694 O O . GLY A 1 218 ? -16.120 11.225 -39.595 1.00 49.34 218 GLY A O 1
ATOM 1695 N N . PRO A 1 219 ? -15.536 9.117 -40.157 1.00 51.00 219 PRO A N 1
ATOM 1696 C CA . PRO A 1 219 ? -16.460 9.095 -41.279 1.00 51.00 219 PRO A CA 1
ATOM 1697 C C . PRO A 1 219 ? -17.866 9.433 -40.754 1.00 51.00 219 PRO A C 1
ATOM 1699 O O . PRO A 1 219 ? -18.227 8.968 -39.666 1.00 51.00 219 PRO A O 1
ATOM 1702 N N . PRO A 1 220 ? -18.645 10.265 -41.475 1.00 55.66 220 PRO A N 1
ATOM 1703 C CA . PRO A 1 220 ? -19.948 10.714 -41.000 1.00 55.66 220 PRO A CA 1
ATOM 1704 C C . PRO A 1 220 ? -20.802 9.507 -40.592 1.00 55.66 220 PRO A C 1
ATOM 1706 O O . PRO A 1 220 ? -20.695 8.459 -41.240 1.00 55.66 220 PRO A O 1
ATOM 1709 N N . PRO A 1 221 ? -21.624 9.635 -39.530 1.00 55.12 221 PRO A N 1
ATOM 1710 C CA . PRO A 1 221 ? -22.304 8.500 -38.918 1.00 55.12 221 PRO A CA 1
ATOM 1711 C C . PRO A 1 221 ? -23.026 7.677 -39.990 1.00 55.12 221 PRO A C 1
ATOM 1713 O O . PRO A 1 221 ? -23.729 8.259 -40.827 1.00 55.12 221 PRO A O 1
ATOM 1716 N N . PRO A 1 222 ? -22.832 6.344 -40.013 1.00 52.38 222 PRO A N 1
ATOM 1717 C CA . PRO A 1 222 ? -23.353 5.521 -41.089 1.00 52.38 222 PRO A CA 1
ATOM 1718 C C . PRO A 1 222 ? -24.882 5.637 -41.155 1.00 52.38 222 PRO A C 1
ATOM 1720 O O . PRO A 1 222 ? -25.534 5.820 -40.120 1.00 52.38 222 PRO A O 1
ATOM 1723 N N . PRO A 1 223 ? -25.483 5.509 -42.353 1.00 55.75 223 PRO A N 1
ATOM 1724 C CA . PRO A 1 223 ? -26.934 5.483 -42.475 1.00 55.75 223 PRO A CA 1
ATOM 1725 C C . PRO A 1 223 ? -27.521 4.382 -41.572 1.00 55.75 223 PRO A C 1
ATOM 1727 O O . PRO A 1 223 ? -26.882 3.338 -41.388 1.00 55.75 223 PRO A O 1
ATOM 1730 N N . PRO A 1 224 ? -28.722 4.589 -40.998 1.00 61.66 224 PRO A N 1
ATOM 1731 C CA . PRO A 1 224 ? -29.312 3.657 -40.042 1.00 61.66 224 PRO A CA 1
ATOM 1732 C C . PRO A 1 224 ? -29.416 2.251 -40.651 1.00 61.66 224 PRO A C 1
ATOM 1734 O O . PRO A 1 224 ? -30.120 2.048 -41.638 1.00 61.66 224 PRO A O 1
ATOM 1737 N N . GLY A 1 225 ? -28.681 1.299 -40.067 1.00 58.66 225 GLY A N 1
ATOM 1738 C CA . GLY A 1 225 ? -28.476 -0.050 -40.612 1.00 58.66 225 GLY A CA 1
ATOM 1739 C C . GLY A 1 225 ? -27.020 -0.403 -40.953 1.00 58.66 225 GLY A C 1
ATOM 1740 O O . GLY A 1 225 ? -26.757 -1.545 -41.321 1.00 58.66 225 GLY A O 1
ATOM 1741 N N . GLY A 1 226 ? -26.071 0.532 -40.826 1.00 57.12 226 GLY A N 1
ATOM 1742 C CA . GLY A 1 226 ? -24.638 0.216 -40.877 1.00 57.12 226 GLY A CA 1
ATOM 1743 C C . GLY A 1 226 ? -24.181 -0.729 -39.747 1.00 57.12 226 GLY A C 1
ATOM 1744 O O . GLY A 1 226 ? -24.866 -0.835 -38.726 1.00 57.12 226 GLY A O 1
ATOM 1745 N N . PRO A 1 227 ? -23.030 -1.416 -39.908 1.00 51.19 227 PRO A N 1
ATOM 1746 C CA . PRO A 1 227 ? -22.427 -2.202 -38.830 1.00 51.19 227 PRO A CA 1
ATOM 1747 C C . PRO A 1 227 ? -22.151 -1.319 -37.598 1.00 51.19 227 PRO A C 1
ATOM 1749 O O . PRO A 1 227 ? -22.005 -0.102 -37.755 1.00 51.19 227 PRO A O 1
ATOM 1752 N N . PRO A 1 228 ? -22.079 -1.899 -36.382 1.00 55.00 228 PRO A N 1
ATOM 1753 C CA . PRO A 1 228 ? -21.782 -1.132 -35.176 1.00 55.00 228 PRO A CA 1
ATOM 1754 C C . PRO A 1 228 ? -20.499 -0.319 -35.367 1.00 55.00 228 PRO A C 1
ATOM 1756 O O . PRO A 1 228 ? -19.527 -0.821 -35.939 1.00 55.00 228 PRO A O 1
ATOM 1759 N N . MET A 1 229 ? -20.510 0.936 -34.902 1.00 49.97 229 MET A N 1
ATOM 1760 C CA . MET A 1 229 ? -19.290 1.742 -34.861 1.00 49.97 229 MET A CA 1
ATOM 1761 C C . MET A 1 229 ? -18.199 0.961 -34.119 1.00 49.97 229 MET A C 1
ATOM 1763 O O . MET A 1 229 ? -18.525 0.295 -33.130 1.00 49.97 229 MET A O 1
ATOM 1767 N N . PRO A 1 230 ? -16.932 1.025 -34.567 1.00 51.22 230 PRO A N 1
ATOM 1768 C CA . PRO A 1 230 ? -15.838 0.473 -33.783 1.00 51.22 230 PRO A CA 1
ATOM 1769 C C . PRO A 1 230 ? -15.866 1.108 -32.389 1.00 51.22 230 PRO A C 1
ATOM 1771 O O . PRO A 1 230 ? -16.049 2.321 -32.267 1.00 51.22 230 PRO A O 1
ATOM 1774 N N . GLU A 1 231 ? -15.730 0.279 -31.354 1.00 55.03 231 GLU A N 1
ATOM 1775 C CA . GLU A 1 231 ? -15.606 0.747 -29.973 1.00 55.03 231 GLU A CA 1
ATOM 1776 C C . GLU A 1 231 ? -14.461 1.768 -29.896 1.00 55.03 231 GLU A C 1
ATOM 1778 O O . GLU A 1 231 ? -13.417 1.567 -30.524 1.00 55.03 231 GLU A O 1
ATOM 1783 N N . GLU A 1 232 ? -14.661 2.872 -29.166 1.00 57.47 232 GLU A N 1
ATOM 1784 C CA . GLU A 1 232 ? -13.614 3.881 -28.985 1.00 57.47 232 GLU A CA 1
ATOM 1785 C C . GLU A 1 232 ? -12.353 3.197 -28.452 1.00 57.47 232 GLU A C 1
ATOM 1787 O O . GLU A 1 232 ? -12.372 2.598 -27.374 1.00 57.47 232 GLU A O 1
ATOM 1792 N N . GLU A 1 233 ? -11.258 3.257 -29.219 1.00 56.72 233 GLU A N 1
ATOM 1793 C CA . GLU A 1 233 ? -10.016 2.610 -28.812 1.00 56.72 233 GLU A CA 1
ATOM 1794 C C . GLU A 1 233 ? -9.605 3.126 -27.426 1.00 56.72 233 GLU A C 1
ATOM 1796 O O . GLU A 1 233 ? -9.403 4.342 -27.287 1.00 56.72 233 GLU A O 1
ATOM 1801 N N . PRO A 1 234 ? -9.393 2.244 -26.431 1.00 59.25 234 PRO A N 1
ATOM 1802 C CA . PRO A 1 234 ? -9.123 2.666 -25.067 1.00 59.25 234 PRO A CA 1
ATOM 1803 C C . PRO A 1 234 ? -7.951 3.648 -25.017 1.00 59.25 234 PRO A C 1
ATOM 1805 O O . PRO A 1 234 ? -6.946 3.501 -25.725 1.00 59.25 234 PRO A O 1
ATOM 1808 N N . ASP A 1 235 ? -8.092 4.672 -24.176 1.00 71.56 235 ASP A N 1
ATOM 1809 C CA . ASP A 1 235 ? -7.026 5.635 -23.935 1.00 71.56 235 ASP A CA 1
ATOM 1810 C C . ASP A 1 235 ? -5.803 4.888 -23.382 1.00 71.56 235 ASP A C 1
ATOM 1812 O O . ASP A 1 235 ? -5.854 4.296 -22.299 1.00 71.56 235 ASP A O 1
ATOM 1816 N N . ILE A 1 236 ? -4.711 4.940 -24.150 1.00 73.44 236 ILE A N 1
ATOM 1817 C CA . ILE A 1 236 ? -3.431 4.261 -23.907 1.00 73.44 236 ILE A CA 1
ATOM 1818 C C . ILE A 1 236 ? -2.862 4.635 -22.532 1.00 73.44 236 ILE A C 1
ATOM 1820 O O . ILE A 1 236 ? -2.179 3.831 -21.900 1.00 73.44 236 ILE A O 1
ATOM 1824 N N . PHE A 1 237 ? -3.160 5.835 -22.027 1.00 81.25 237 PHE A N 1
ATOM 1825 C CA . PHE A 1 237 ? -2.796 6.201 -20.666 1.00 81.25 237 PHE A CA 1
ATOM 1826 C C . PHE A 1 237 ? -3.576 5.367 -19.641 1.00 81.25 237 PHE A C 1
ATOM 1828 O O . PHE A 1 237 ? -2.982 4.740 -18.768 1.00 81.25 237 PHE A O 1
ATOM 1835 N N . THR A 1 238 ? -4.902 5.286 -19.775 1.00 81.38 238 THR A N 1
ATOM 1836 C CA . THR A 1 238 ? -5.760 4.500 -18.868 1.00 81.38 238 THR A CA 1
ATOM 1837 C C . THR A 1 238 ? -5.626 2.984 -19.021 1.00 81.38 238 THR A C 1
ATOM 1839 O O . THR A 1 238 ? -5.985 2.252 -18.098 1.00 81.38 238 THR A O 1
ATOM 1842 N N . SER A 1 239 ? -5.097 2.486 -20.145 1.00 81.50 239 SER A N 1
ATOM 1843 C CA . SER A 1 239 ? -4.854 1.051 -20.321 1.00 81.50 239 SER A CA 1
ATOM 1844 C C . SER A 1 239 ? -3.649 0.549 -19.513 1.00 81.50 239 SER A C 1
ATOM 1846 O O . SER A 1 239 ? -3.631 -0.631 -19.153 1.00 81.50 239 SER A O 1
ATOM 1848 N N . LYS A 1 240 ? -2.692 1.421 -19.155 1.00 86.69 240 LYS A N 1
ATOM 1849 C CA . LYS A 1 240 ? -1.483 1.058 -18.394 1.00 86.69 240 LYS A CA 1
ATOM 1850 C C . LYS A 1 240 ? -1.828 0.365 -17.061 1.00 86.69 240 LYS A C 1
ATOM 1852 O O . LYS A 1 240 ? -2.615 0.913 -16.282 1.00 86.69 240 LYS A O 1
ATOM 1857 N N . PRO A 1 241 ? -1.210 -0.790 -16.737 1.00 90.06 241 PRO A N 1
ATOM 1858 C CA . PRO A 1 241 ? -1.496 -1.531 -15.507 1.00 90.06 241 PRO A CA 1
ATOM 1859 C C . PRO A 1 241 ? -1.371 -0.691 -14.231 1.00 90.06 241 PRO A C 1
ATOM 1861 O O . PRO A 1 241 ? -2.266 -0.714 -13.390 1.00 90.06 241 PRO A O 1
ATOM 1864 N N . TRP A 1 242 ? -0.315 0.116 -14.100 1.00 91.62 242 TRP A N 1
ATOM 1865 C CA . TRP A 1 242 ? -0.121 0.955 -12.915 1.00 91.62 242 TRP A CA 1
ATOM 1866 C C . TRP A 1 242 ? -1.165 2.083 -12.788 1.00 91.62 242 TRP A C 1
ATOM 1868 O O . TRP A 1 242 ? -1.509 2.445 -11.665 1.00 91.62 242 TRP A O 1
ATOM 1878 N N . VAL A 1 243 ? -1.736 2.587 -13.893 1.00 93.19 243 VAL A N 1
ATOM 1879 C CA . VAL A 1 243 ? -2.856 3.554 -13.862 1.00 93.19 243 VAL A CA 1
ATOM 1880 C C . VAL A 1 243 ? -4.135 2.871 -13.380 1.00 93.19 243 VAL A C 1
ATOM 1882 O O . VAL A 1 243 ? -4.823 3.407 -12.512 1.00 93.19 243 VAL A O 1
ATOM 1885 N N . LYS A 1 244 ? -4.428 1.661 -13.877 1.00 93.25 244 LYS A N 1
ATOM 1886 C CA . LYS A 1 244 ? -5.555 0.838 -13.399 1.00 93.25 244 LYS A CA 1
ATOM 1887 C C . LYS A 1 244 ? -5.441 0.564 -11.897 1.00 93.25 244 LYS A C 1
ATOM 1889 O O . LYS A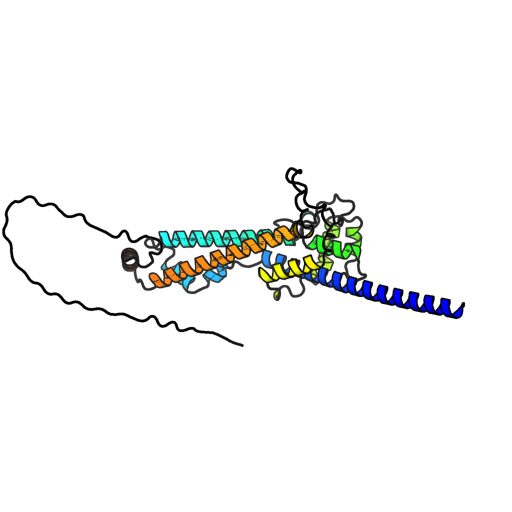 1 244 ? -6.389 0.831 -11.167 1.00 93.25 244 LYS A O 1
ATOM 1894 N N . ASN A 1 245 ? -4.262 0.142 -11.436 1.00 95.12 245 ASN A N 1
ATOM 1895 C CA . ASN A 1 245 ? -3.965 -0.100 -10.021 1.00 95.12 245 ASN A CA 1
ATOM 1896 C C . ASN A 1 245 ? -4.111 1.172 -9.155 1.00 95.12 245 ASN A C 1
ATOM 1898 O O . ASN A 1 245 ? -4.615 1.100 -8.037 1.00 95.12 245 ASN A O 1
ATOM 1902 N N . LEU A 1 246 ? -3.717 2.354 -9.647 1.00 96.19 246 LEU A N 1
ATOM 1903 C CA . LEU A 1 246 ? -3.949 3.616 -8.928 1.00 96.19 246 LEU A CA 1
ATOM 1904 C C . LEU A 1 246 ? -5.438 3.978 -8.846 1.00 96.19 246 LEU A C 1
ATOM 1906 O O . LEU A 1 246 ? -5.895 4.408 -7.789 1.00 96.19 246 LEU A O 1
ATOM 1910 N N . ASN A 1 247 ? -6.202 3.783 -9.923 1.00 95.44 247 ASN A N 1
ATOM 1911 C CA . ASN A 1 247 ? -7.647 4.014 -9.909 1.00 95.44 247 ASN A CA 1
ATOM 1912 C C . ASN A 1 247 ? -8.352 3.052 -8.931 1.00 95.44 247 ASN A C 1
ATOM 1914 O O . ASN A 1 247 ? -9.085 3.528 -8.062 1.00 95.44 247 ASN A O 1
ATOM 1918 N N . GLU A 1 248 ? -8.035 1.749 -8.985 1.00 95.94 248 GLU A N 1
ATOM 1919 C CA . GLU A 1 248 ? -8.495 0.710 -8.040 1.00 95.94 248 GLU A CA 1
ATOM 1920 C C . GLU A 1 248 ? -8.180 1.116 -6.586 1.00 95.94 248 GLU A C 1
ATOM 1922 O O . GLU A 1 248 ? -9.056 1.085 -5.719 1.00 95.94 248 GLU A O 1
ATOM 1927 N N . ALA A 1 249 ? -6.964 1.619 -6.323 1.00 96.75 249 ALA A N 1
ATOM 1928 C CA . ALA A 1 249 ? -6.593 2.149 -5.013 1.00 96.75 249 ALA A CA 1
ATOM 1929 C C . ALA A 1 249 ? -7.477 3.336 -4.586 1.00 96.75 249 ALA A C 1
ATOM 1931 O O . ALA A 1 249 ? -7.945 3.360 -3.447 1.00 96.75 249 ALA A O 1
ATOM 1932 N N . THR A 1 250 ? -7.758 4.300 -5.476 1.00 96.81 250 THR A N 1
ATO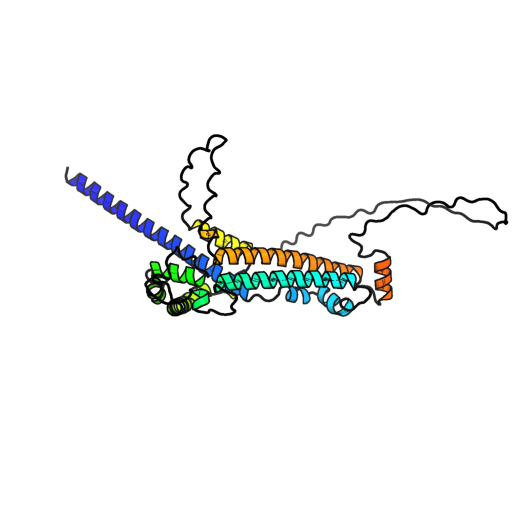M 1933 C CA . THR A 1 250 ? -8.634 5.441 -5.137 1.00 96.81 250 THR A CA 1
ATOM 1934 C C . THR A 1 250 ? -10.092 5.047 -4.908 1.00 96.81 250 THR A C 1
ATOM 1936 O O . THR A 1 250 ? -10.756 5.673 -4.083 1.00 96.81 250 THR A O 1
ATOM 1939 N N . ASP A 1 251 ? -10.601 4.017 -5.585 1.00 97.50 251 ASP A N 1
ATOM 1940 C CA . ASP A 1 251 ? -11.957 3.507 -5.360 1.00 97.50 251 ASP A CA 1
ATOM 1941 C C . ASP A 1 251 ? -12.052 2.759 -4.025 1.00 97.50 251 ASP A C 1
ATOM 1943 O O . ASP A 1 251 ? -12.983 2.991 -3.248 1.00 97.50 251 ASP A O 1
ATOM 1947 N N . HIS A 1 252 ? -11.031 1.971 -3.676 1.00 97.75 252 HIS A N 1
ATOM 1948 C CA . HIS A 1 252 ? -10.912 1.417 -2.330 1.00 97.75 252 HIS A CA 1
ATOM 1949 C C . HIS A 1 252 ? -10.787 2.503 -1.249 1.00 97.75 252 HIS A C 1
ATOM 1951 O O . HIS A 1 252 ? -11.402 2.357 -0.197 1.00 97.75 252 HIS A O 1
ATOM 1957 N N . MET A 1 253 ? -10.065 3.606 -1.489 1.00 97.06 253 MET A N 1
ATOM 1958 C CA . MET A 1 253 ? -9.998 4.727 -0.537 1.00 97.06 253 MET A CA 1
ATOM 1959 C C . MET A 1 253 ? -11.369 5.370 -0.290 1.00 97.06 253 MET A C 1
ATOM 1961 O O . MET A 1 253 ? -11.704 5.608 0.866 1.00 97.06 253 MET A O 1
ATOM 1965 N N . LYS A 1 254 ? -12.186 5.597 -1.330 1.00 97.00 254 LYS A N 1
ATOM 1966 C CA . LYS A 1 254 ? -13.558 6.118 -1.155 1.00 97.00 254 LYS A CA 1
ATOM 1967 C C . LYS A 1 254 ? -14.405 5.173 -0.310 1.00 97.00 254 LYS A C 1
ATOM 1969 O O . LYS A 1 254 ? -14.977 5.604 0.683 1.00 97.00 254 LYS A O 1
ATOM 1974 N N . GLY A 1 255 ? -14.423 3.881 -0.654 1.00 96.88 255 GLY A N 1
ATOM 1975 C CA . GLY A 1 255 ? -15.186 2.881 0.098 1.00 96.88 255 GLY A CA 1
ATOM 1976 C C . GLY A 1 255 ? -14.727 2.757 1.555 1.00 96.88 255 GLY A C 1
ATOM 1977 O O . GLY A 1 255 ? -15.557 2.686 2.457 1.00 96.88 255 GLY A O 1
ATOM 1978 N N . ARG A 1 256 ? -13.411 2.841 1.811 1.00 96.75 256 ARG A N 1
ATOM 1979 C CA . ARG A 1 256 ? -12.846 2.942 3.167 1.00 96.75 256 ARG A CA 1
ATOM 1980 C C . ARG A 1 256 ? -13.400 4.160 3.902 1.00 96.75 256 ARG A C 1
ATOM 1982 O O . ARG A 1 256 ? -13.820 4.024 5.045 1.00 96.75 256 ARG A O 1
ATOM 1989 N N . ASP A 1 257 ? -13.362 5.334 3.280 1.00 95.88 257 ASP A N 1
ATOM 1990 C CA . ASP A 1 257 ? -13.729 6.597 3.924 1.00 95.88 257 ASP A CA 1
ATOM 1991 C C . ASP A 1 257 ? -15.248 6.670 4.193 1.00 95.88 257 ASP A C 1
ATOM 1993 O O . ASP A 1 257 ? -15.657 7.065 5.286 1.00 95.88 257 ASP A O 1
ATOM 1997 N N . GLU A 1 258 ? -16.079 6.165 3.274 1.00 96.69 258 GLU A N 1
ATOM 1998 C CA . GLU A 1 258 ? -17.525 5.978 3.469 1.00 96.69 258 GLU A CA 1
ATOM 1999 C C . GLU A 1 258 ? -17.840 4.974 4.593 1.00 96.69 258 GLU A C 1
ATOM 2001 O O . GLU A 1 258 ? -18.680 5.244 5.455 1.00 96.69 258 GLU A O 1
ATOM 2006 N N . ALA A 1 259 ? -17.167 3.819 4.623 1.00 96.75 259 ALA A N 1
ATOM 2007 C CA . ALA A 1 259 ? -17.363 2.811 5.665 1.00 96.75 259 ALA A CA 1
ATOM 2008 C C . ALA A 1 259 ? -16.872 3.298 7.044 1.00 96.75 259 ALA A C 1
ATOM 2010 O O . ALA A 1 259 ? -17.538 3.067 8.054 1.00 96.75 259 ALA A O 1
ATOM 2011 N N . LEU A 1 260 ? -15.764 4.050 7.098 1.00 96.81 260 LEU A N 1
ATOM 2012 C CA . LEU A 1 260 ? -15.268 4.710 8.312 1.00 96.81 260 LEU A CA 1
ATOM 2013 C C . LEU A 1 260 ? -16.244 5.761 8.842 1.00 96.81 260 LEU A C 1
ATOM 2015 O O . LEU A 1 260 ? -16.387 5.885 10.060 1.00 96.81 260 LEU A O 1
ATOM 2019 N N . GLN A 1 261 ? -16.908 6.513 7.958 1.00 96.88 261 GLN A N 1
ATOM 2020 C CA . GLN A 1 261 ? -17.939 7.465 8.361 1.00 96.88 261 GLN A CA 1
ATOM 2021 C C . GLN A 1 261 ? -19.130 6.737 9.000 1.00 96.88 261 GLN A C 1
ATOM 2023 O O . GLN A 1 261 ? -19.461 7.030 10.148 1.00 96.88 261 GLN A O 1
ATOM 2028 N N . LYS A 1 262 ? -19.701 5.728 8.322 1.00 96.75 262 LYS A N 1
ATOM 2029 C CA . LYS A 1 262 ? -20.798 4.900 8.869 1.00 96.75 262 LYS A CA 1
ATOM 2030 C C . LYS A 1 262 ? -20.421 4.269 10.215 1.00 96.75 262 LYS A C 1
ATOM 2032 O O . LYS A 1 262 ? -21.224 4.249 11.144 1.00 96.75 262 LYS A O 1
ATOM 2037 N N . LEU A 1 263 ? -19.189 3.765 10.335 1.00 97.06 263 LEU A N 1
ATOM 2038 C CA . LEU A 1 263 ? -18.661 3.161 11.559 1.00 97.06 263 LEU A CA 1
ATOM 2039 C C . LEU A 1 263 ? -18.559 4.173 12.708 1.00 97.06 263 LEU A C 1
ATOM 2041 O O . LEU A 1 263 ? -18.972 3.867 13.827 1.00 97.06 263 LEU A O 1
ATOM 2045 N N . ARG A 1 264 ? -18.051 5.382 12.436 1.00 96.25 264 ARG A N 1
ATOM 2046 C CA . ARG A 1 264 ? -18.009 6.483 13.409 1.00 96.25 264 ARG A CA 1
ATOM 2047 C C . ARG A 1 264 ? -19.416 6.850 13.879 1.00 96.25 264 ARG A C 1
ATOM 2049 O O . ARG A 1 264 ? -19.654 6.852 15.081 1.00 96.25 264 ARG A O 1
ATOM 2056 N N . GLU A 1 265 ? -20.334 7.103 12.948 1.00 95.50 265 GLU A N 1
ATOM 2057 C CA . GLU A 1 265 ? -21.725 7.476 13.238 1.00 95.50 265 GLU A CA 1
ATOM 2058 C C . GLU A 1 265 ? -22.438 6.398 14.070 1.00 95.50 265 GLU A C 1
ATOM 2060 O O . GLU A 1 265 ? -23.099 6.708 15.063 1.00 95.50 265 GLU A O 1
ATOM 2065 N N . GLN A 1 266 ? -22.250 5.118 13.731 1.00 94.56 266 GLN A N 1
ATOM 2066 C CA . GLN A 1 266 ? -22.810 3.997 14.486 1.00 94.56 266 GLN A CA 1
ATOM 2067 C C . GLN A 1 266 ? -22.241 3.924 15.914 1.00 94.56 266 GLN A C 1
ATOM 2069 O O . GLN A 1 266 ? -23.006 3.745 16.861 1.00 94.56 266 GLN A O 1
ATOM 2074 N N . VAL A 1 267 ? -20.926 4.080 16.105 1.00 95.12 267 VAL A N 1
ATOM 2075 C CA . VAL A 1 267 ? -20.294 4.038 17.439 1.00 95.12 267 VAL A CA 1
ATOM 2076 C C . VAL A 1 267 ? -20.682 5.255 18.293 1.00 95.12 267 VAL A C 1
ATOM 2078 O O . VAL A 1 267 ? -21.045 5.088 19.460 1.00 95.12 267 VAL A O 1
ATOM 2081 N N . GLU A 1 268 ? -20.701 6.456 17.711 1.00 94.75 268 GLU A N 1
ATOM 2082 C CA . GLU A 1 268 ? -21.162 7.689 18.363 1.00 94.75 268 GLU A CA 1
ATOM 2083 C C . GLU A 1 268 ? -22.629 7.564 18.804 1.00 94.75 268 GLU A C 1
ATOM 2085 O O . GLU A 1 268 ? -22.964 7.822 19.964 1.00 94.75 268 GLU A O 1
ATOM 2090 N N . LYS A 1 269 ? -23.503 7.056 17.924 1.00 92.88 269 LYS A N 1
ATOM 2091 C CA . LYS A 1 269 ? -24.909 6.775 18.241 1.00 92.88 269 LYS A CA 1
ATOM 2092 C C . LYS A 1 269 ? -25.053 5.771 19.386 1.00 92.88 269 LYS A C 1
ATOM 2094 O O . LYS A 1 269 ? -25.920 5.957 20.247 1.00 92.88 269 LYS A O 1
ATOM 2099 N N . LEU A 1 270 ? -24.224 4.724 19.437 1.00 92.50 270 LEU A N 1
ATOM 2100 C CA . LEU A 1 270 ? -24.240 3.762 20.543 1.00 92.50 270 LEU A CA 1
ATOM 2101 C C . LEU A 1 270 ? -23.822 4.410 21.867 1.00 92.50 270 LEU A C 1
ATOM 2103 O O . LEU A 1 270 ? -24.519 4.204 22.863 1.00 92.50 270 LEU A O 1
ATOM 2107 N N . ARG A 1 271 ? -22.776 5.250 21.890 1.00 92.88 271 ARG A N 1
ATOM 2108 C CA . ARG A 1 271 ? -22.383 5.996 23.103 1.00 92.88 271 ARG A CA 1
ATOM 2109 C C . ARG A 1 271 ? -23.466 6.988 23.523 1.00 92.88 271 ARG A C 1
ATOM 2111 O O . ARG A 1 271 ? -23.801 7.063 24.704 1.00 92.88 271 ARG A O 1
ATOM 2118 N N . GLY A 1 272 ? -24.058 7.709 22.572 1.00 92.06 272 GLY A N 1
ATOM 2119 C CA . GLY A 1 272 ? -25.144 8.659 22.823 1.00 92.06 272 GLY A CA 1
ATOM 2120 C C . GLY A 1 272 ? -26.408 8.002 23.387 1.00 92.06 272 GLY A C 1
ATOM 2121 O O . GLY A 1 272 ? -27.052 8.573 24.268 1.00 92.06 272 GLY A O 1
ATOM 2122 N N . THR A 1 273 ? -26.731 6.790 22.922 1.00 90.81 273 THR A N 1
ATOM 2123 C CA . THR A 1 273 ? -27.917 6.029 23.351 1.00 90.81 273 THR A CA 1
ATOM 2124 C C . THR A 1 273 ? -27.684 5.295 24.673 1.00 90.81 273 THR A C 1
ATOM 2126 O O . THR A 1 273 ? -28.492 5.417 25.590 1.00 90.81 273 THR A O 1
ATOM 2129 N N . TYR A 1 274 ? -26.581 4.548 24.791 1.00 91.00 274 TYR A N 1
ATOM 2130 C CA . TYR A 1 274 ? -26.356 3.582 25.874 1.00 91.00 274 TYR A CA 1
ATOM 2131 C C . TYR A 1 274 ? -25.222 3.959 26.834 1.00 91.00 274 TYR A C 1
ATOM 2133 O O . TYR A 1 274 ? -25.166 3.422 27.934 1.00 91.00 274 TYR A O 1
ATOM 2141 N N . GLY A 1 275 ? -24.351 4.913 26.494 1.00 88.75 275 GLY A N 1
ATOM 2142 C CA . GLY A 1 275 ? -23.175 5.277 27.303 1.00 88.75 275 GLY A CA 1
ATOM 2143 C C . GLY A 1 275 ? -23.468 5.935 28.657 1.00 88.75 275 GLY A C 1
ATOM 2144 O O . GLY A 1 275 ? -22.543 6.218 29.414 1.00 88.75 275 GLY A O 1
ATOM 2145 N N . LYS A 1 276 ? -24.745 6.179 28.981 1.00 88.56 276 LYS A N 1
ATOM 2146 C CA . LYS A 1 276 ? -25.210 6.617 30.310 1.00 88.56 276 LYS A CA 1
ATOM 2147 C C . LYS A 1 276 ? -25.804 5.486 31.157 1.00 88.56 276 LYS A C 1
ATOM 2149 O O . LYS A 1 276 ? -26.062 5.718 32.337 1.00 88.56 276 LYS A O 1
ATOM 2154 N N . ALA A 1 277 ? -26.039 4.311 30.572 1.00 85.00 277 ALA A N 1
ATOM 2155 C CA . ALA A 1 277 ? -26.567 3.154 31.281 1.00 85.00 277 ALA A CA 1
ATOM 2156 C C . ALA A 1 277 ? -25.502 2.573 32.222 1.00 85.00 277 ALA A C 1
ATOM 2158 O O . ALA A 1 277 ? -24.340 2.418 31.850 1.00 85.00 277 ALA A O 1
ATOM 2159 N N . LYS A 1 278 ? -25.900 2.254 33.452 1.00 82.31 278 LYS A N 1
ATOM 2160 C CA . LYS A 1 278 ? -25.006 1.795 34.528 1.00 82.31 278 LYS A CA 1
ATOM 2161 C C . LYS A 1 278 ? -24.924 0.276 34.654 1.00 82.31 278 LYS A C 1
ATOM 2163 O O . LYS A 1 278 ? -24.085 -0.228 35.395 1.00 82.31 278 LYS A O 1
ATOM 2168 N N . ASN A 1 279 ? -25.835 -0.444 34.008 1.00 84.50 279 ASN A N 1
ATOM 2169 C CA . ASN A 1 279 ? -25.980 -1.895 34.080 1.00 84.50 279 ASN A CA 1
ATOM 2170 C C . ASN A 1 279 ? -26.738 -2.414 32.840 1.00 84.50 279 ASN A C 1
ATOM 2172 O O . ASN A 1 279 ? -27.318 -1.636 32.081 1.00 84.50 279 ASN A O 1
ATOM 2176 N N . GLU A 1 280 ? -26.763 -3.735 32.643 1.00 83.56 280 GLU A N 1
ATOM 2177 C CA . GLU A 1 280 ? -27.477 -4.345 31.512 1.00 83.56 280 GLU A CA 1
ATOM 2178 C C . GLU A 1 280 ? -28.996 -4.128 31.527 1.00 83.56 280 GLU A C 1
ATOM 2180 O O . GLU A 1 280 ? -29.615 -4.183 30.467 1.00 83.56 280 GLU A O 1
ATOM 2185 N N . GLU A 1 281 ? -29.618 -3.933 32.692 1.00 85.88 281 GLU A N 1
ATOM 2186 C CA . GLU A 1 281 ? -31.070 -3.735 32.796 1.00 85.88 281 GLU A CA 1
ATOM 2187 C C . GLU A 1 281 ? -31.468 -2.362 32.246 1.00 85.88 281 GLU A C 1
ATOM 2189 O O . GLU A 1 281 ? -32.421 -2.266 31.478 1.00 85.88 281 GLU A O 1
ATOM 2194 N N . GLU A 1 282 ? -30.684 -1.319 32.531 1.00 86.38 282 GLU A N 1
ATOM 2195 C CA . GLU A 1 282 ? -30.834 0.008 31.926 1.00 86.38 282 GLU A CA 1
ATOM 2196 C C . GLU A 1 282 ? -30.600 -0.039 30.405 1.00 86.38 282 GLU A C 1
ATOM 2198 O O . GLU A 1 282 ? -31.355 0.578 29.654 1.00 86.38 282 GLU A O 1
ATOM 2203 N N . VAL A 1 283 ? -29.623 -0.820 29.920 1.00 85.00 283 VAL A N 1
ATOM 2204 C CA . VAL A 1 283 ? -29.409 -1.027 28.471 1.00 85.00 283 VAL A CA 1
ATOM 2205 C C . VAL A 1 283 ? -30.603 -1.740 27.820 1.00 85.00 283 VAL A C 1
ATOM 2207 O O . VAL A 1 283 ? -31.069 -1.312 26.762 1.00 85.00 283 VAL A O 1
ATOM 2210 N N . LYS A 1 284 ? -31.135 -2.797 28.453 1.00 85.12 284 LYS A N 1
ATOM 2211 C CA . LYS A 1 284 ? -32.335 -3.517 27.987 1.00 85.12 284 LYS A CA 1
ATOM 2212 C C . LYS A 1 284 ? -33.558 -2.598 27.972 1.00 85.12 284 LYS A C 1
ATOM 2214 O O . LYS A 1 284 ? -34.223 -2.514 26.946 1.00 85.12 284 LYS A O 1
ATOM 2219 N N . ALA A 1 285 ? -33.790 -1.834 29.039 1.00 85.38 285 ALA A N 1
ATOM 2220 C CA . ALA A 1 285 ? -34.893 -0.880 29.133 1.00 85.38 285 ALA A CA 1
ATOM 2221 C C . ALA A 1 285 ? -34.810 0.229 28.067 1.00 85.38 285 ALA A C 1
ATOM 2223 O O . ALA A 1 285 ? -35.823 0.583 27.464 1.00 85.38 285 ALA A O 1
ATOM 2224 N N . LEU A 1 286 ? -33.610 0.748 27.775 1.00 85.69 286 LEU A N 1
ATOM 2225 C CA . LEU A 1 286 ? -33.400 1.698 26.677 1.00 85.69 286 LEU A CA 1
ATOM 2226 C C . LEU A 1 286 ? -33.764 1.074 25.323 1.00 85.69 286 LEU A C 1
ATOM 2228 O O . LEU A 1 286 ? -34.526 1.669 24.560 1.00 85.69 286 LEU A O 1
ATOM 2232 N N . LYS A 1 287 ? -33.303 -0.151 25.058 1.00 84.06 287 LYS A N 1
ATOM 2233 C CA . LYS A 1 287 ? -33.594 -0.881 23.818 1.00 84.06 287 LYS A CA 1
ATOM 2234 C C . LYS A 1 287 ? -35.089 -1.191 23.656 1.00 84.06 287 LYS A C 1
ATOM 2236 O O . LYS A 1 287 ? -35.646 -0.976 22.582 1.00 84.06 287 LYS A O 1
ATOM 2241 N N . GLU A 1 288 ? -35.760 -1.610 24.729 1.00 83.19 288 GLU A N 1
ATOM 2242 C CA . GLU A 1 288 ? -37.213 -1.842 24.771 1.00 83.19 288 GLU A CA 1
ATOM 2243 C C . GLU A 1 288 ? -38.027 -0.546 24.626 1.00 83.19 288 GLU A C 1
ATOM 2245 O O . GLU A 1 288 ? -39.093 -0.556 24.012 1.00 83.19 288 GLU A O 1
ATOM 2250 N N . SER A 1 289 ? -37.509 0.594 25.101 1.00 80.38 289 SER A N 1
ATOM 2251 C CA . SER A 1 289 ? -38.126 1.915 24.888 1.00 80.38 289 SER A CA 1
ATOM 2252 C C . SER A 1 289 ? -38.032 2.432 23.441 1.00 80.38 289 SER A C 1
ATOM 2254 O O . SER A 1 289 ? -38.591 3.482 23.124 1.00 80.38 289 SER A O 1
ATOM 2256 N N . GLY A 1 290 ? -37.325 1.717 22.557 1.00 76.62 290 GLY A N 1
ATOM 2257 C CA . GLY A 1 290 ? -37.068 2.126 21.175 1.00 76.62 290 GLY A CA 1
ATOM 2258 C C . GLY A 1 290 ? -35.911 3.117 21.014 1.00 76.62 290 GLY A C 1
ATOM 2259 O O . GLY A 1 290 ? -35.659 3.579 19.898 1.00 76.62 290 GLY A O 1
ATOM 2260 N N . ALA A 1 291 ? -35.175 3.436 22.084 1.00 62.47 291 ALA A N 1
ATOM 2261 C CA . ALA A 1 291 ? -33.976 4.261 21.993 1.00 62.47 291 ALA A CA 1
ATOM 2262 C C . ALA A 1 291 ? -32.913 3.522 21.158 1.00 62.47 291 ALA A C 1
ATOM 2264 O O . ALA A 1 291 ? -32.406 2.478 21.555 1.00 62.47 291 ALA A O 1
ATOM 2265 N N . GLY A 1 292 ? -32.617 4.053 19.966 1.00 59.25 292 GLY A N 1
ATOM 2266 C CA . GLY A 1 292 ? -31.706 3.455 18.979 1.00 59.25 292 GLY A CA 1
ATOM 2267 C C . GLY A 1 292 ? -32.384 2.848 17.738 1.00 59.25 292 GLY A C 1
ATOM 2268 O O . GLY A 1 292 ? -31.690 2.583 16.750 1.00 59.25 292 GLY A O 1
ATOM 2269 N N . ALA A 1 293 ? -33.714 2.684 17.741 1.00 54.47 293 ALA A N 1
ATOM 2270 C CA . ALA A 1 293 ? -34.483 2.052 16.664 1.00 54.47 293 ALA A CA 1
ATOM 2271 C C . ALA A 1 293 ? -34.663 2.947 15.418 1.00 54.47 293 ALA A C 1
ATOM 2273 O O . ALA A 1 293 ? -35.757 3.416 15.110 1.00 54.47 293 ALA A O 1
ATOM 2274 N N . GLU A 1 294 ? -33.593 3.127 14.645 1.00 50.38 294 GLU A N 1
ATOM 2275 C CA . GLU A 1 294 ? -33.705 3.546 13.243 1.00 50.38 294 GLU A CA 1
ATOM 2276 C C . GLU A 1 294 ? -33.922 2.311 12.357 1.00 50.38 294 GLU A C 1
ATOM 2278 O O . GLU A 1 294 ? -33.167 1.341 12.433 1.00 50.38 294 GLU A O 1
ATOM 2283 N N . GLY A 1 295 ? -34.968 2.345 11.525 1.00 38.09 295 GLY A N 1
ATOM 2284 C CA . GLY A 1 295 ? -35.259 1.328 10.504 1.00 38.09 295 GLY A CA 1
ATOM 2285 C C . GLY A 1 295 ? -36.452 0.404 10.784 1.00 38.09 295 GLY A C 1
ATOM 2286 O O . GLY A 1 295 ? -37.005 -0.158 9.842 1.00 38.09 295 GLY A O 1
ATOM 2287 N N . ALA A 1 296 ? -36.920 0.278 12.029 1.00 33.50 296 ALA A N 1
ATOM 2288 C CA . ALA A 1 296 ? -38.148 -0.466 12.322 1.00 33.50 296 ALA A CA 1
ATOM 2289 C C . ALA A 1 296 ? -39.380 0.429 12.094 1.00 33.50 296 ALA A C 1
ATOM 2291 O O . ALA A 1 296 ? -39.625 1.362 12.859 1.00 33.50 296 ALA A O 1
ATOM 2292 N N . GLN A 1 297 ? -40.171 0.148 11.049 1.00 33.88 297 GLN A N 1
ATOM 2293 C CA . GLN A 1 297 ? -41.458 0.823 10.834 1.00 33.88 297 GLN A CA 1
ATOM 2294 C C . GLN A 1 297 ? -42.332 0.745 12.099 1.00 33.88 297 GLN A C 1
ATOM 2296 O O . GLN A 1 297 ? -42.499 -0.345 12.653 1.00 33.88 297 GLN A O 1
ATOM 2301 N N . PRO A 1 298 ? -42.980 1.846 12.524 1.00 38.09 298 PRO A N 1
ATOM 2302 C CA . PRO A 1 298 ? -43.974 1.774 13.580 1.00 38.09 298 PRO A CA 1
ATOM 2303 C C . PRO A 1 298 ? -45.206 1.036 13.048 1.00 38.09 298 PRO A C 1
ATOM 2305 O O . PRO A 1 298 ? -46.016 1.611 12.316 1.00 38.09 298 PRO A O 1
ATOM 2308 N N . SER A 1 299 ? -45.370 -0.228 13.444 1.00 37.75 299 SER A N 1
ATOM 2309 C CA . SER A 1 299 ? -46.600 -0.992 13.209 1.00 37.75 299 SER A CA 1
ATOM 2310 C C . SER A 1 299 ? -47.730 -0.436 14.086 1.00 37.75 299 SER A C 1
ATOM 2312 O O . SER A 1 299 ? -48.044 -0.937 15.165 1.00 37.75 299 SER A O 1
ATOM 2314 N N . ARG A 1 300 ? -48.293 0.697 13.651 1.00 42.66 300 ARG A N 1
ATOM 2315 C CA . ARG A 1 300 ? -49.454 1.349 14.260 1.00 42.66 300 ARG A CA 1
ATOM 2316 C C . ARG A 1 300 ? -50.756 0.687 13.808 1.00 42.66 300 ARG A C 1
ATOM 2318 O O . ARG A 1 300 ? -50.976 0.533 12.611 1.00 42.66 300 ARG A O 1
ATOM 2325 N N . THR A 1 301 ? -51.669 0.564 14.785 1.00 43.03 301 THR A N 1
ATOM 2326 C CA . THR A 1 301 ? -53.119 0.272 14.671 1.00 43.03 301 THR A CA 1
ATOM 2327 C C . THR A 1 301 ? -53.459 -1.211 14.454 1.00 43.03 301 THR A C 1
ATOM 2329 O O . THR A 1 301 ? -53.049 -1.786 13.459 1.00 43.03 301 THR A O 1
ATOM 2332 N N . ALA A 1 302 ? -54.265 -1.891 15.281 1.00 41.78 302 ALA A N 1
ATOM 2333 C CA . ALA A 1 302 ? -54.810 -1.620 16.627 1.00 41.78 302 ALA A CA 1
ATOM 2334 C C . ALA A 1 302 ? -55.351 -2.948 17.227 1.00 41.78 302 ALA A C 1
ATOM 2336 O O . ALA A 1 302 ? -55.617 -3.873 16.455 1.00 41.78 302 ALA A O 1
ATOM 2337 N N . PRO A 1 303 ? -55.582 -3.075 18.554 1.00 37.50 303 PRO A N 1
ATOM 2338 C CA . PRO A 1 303 ? -56.295 -4.235 19.092 1.00 37.50 303 PRO A CA 1
ATOM 2339 C C . PRO A 1 303 ? -57.751 -4.245 18.600 1.00 37.50 303 PRO A C 1
ATOM 2341 O O . PRO A 1 303 ? -58.513 -3.317 18.879 1.00 37.50 303 PRO A O 1
ATOM 2344 N N . GLN A 1 304 ? -58.151 -5.296 17.879 1.00 47.69 304 GLN A N 1
ATOM 2345 C CA . GLN A 1 304 ? -59.535 -5.451 17.428 1.00 47.69 304 GLN A CA 1
ATOM 2346 C C . GLN A 1 304 ? -60.442 -5.904 18.580 1.00 47.69 304 GLN A C 1
ATOM 2348 O O . GLN A 1 304 ? -60.478 -7.069 18.963 1.00 47.69 304 GLN A O 1
ATOM 2353 N N . THR A 1 305 ? -61.152 -4.919 19.125 1.00 44.22 305 THR A N 1
ATOM 2354 C CA . THR A 1 305 ? -62.546 -4.966 19.593 1.00 44.22 305 THR A CA 1
ATOM 2355 C C . THR A 1 305 ? -63.125 -6.344 19.944 1.00 44.22 305 THR A C 1
ATOM 2357 O O . THR A 1 305 ? -63.564 -7.103 19.082 1.00 44.22 305 THR A O 1
ATOM 2360 N N . ALA A 1 306 ? -63.270 -6.609 21.245 1.00 42.53 306 ALA A N 1
ATOM 2361 C CA . ALA A 1 306 ? -64.072 -7.722 21.737 1.00 42.53 306 ALA A CA 1
ATOM 2362 C C . ALA A 1 306 ? -65.571 -7.500 21.451 1.00 42.53 306 ALA A C 1
ATOM 2364 O O . ALA A 1 306 ? -66.176 -6.558 21.968 1.00 42.53 306 ALA A O 1
ATOM 2365 N N . ALA A 1 307 ? -66.189 -8.407 20.693 1.00 44.69 307 ALA A N 1
ATOM 2366 C CA . ALA A 1 307 ? -67.641 -8.523 20.616 1.00 44.69 307 ALA A CA 1
ATOM 2367 C C . ALA A 1 307 ? -68.151 -9.311 21.835 1.00 44.69 307 ALA A C 1
ATOM 2369 O O . ALA A 1 307 ? -67.981 -10.528 21.919 1.00 44.69 307 ALA A O 1
ATOM 2370 N N . ARG A 1 308 ? -68.761 -8.615 22.801 1.00 39.88 308 ARG A N 1
ATOM 2371 C CA . ARG A 1 308 ? -69.435 -9.254 23.941 1.00 39.88 308 ARG A CA 1
ATOM 2372 C C . ARG A 1 308 ? -70.746 -9.906 23.491 1.00 39.88 308 ARG A C 1
ATOM 2374 O O . ARG A 1 308 ? -71.527 -9.280 22.780 1.00 39.88 308 ARG A O 1
ATOM 2381 N N . LYS A 1 309 ? -71.009 -11.114 23.992 1.00 44.66 309 LYS A N 1
ATOM 2382 C CA . LYS A 1 309 ? -72.368 -11.582 24.292 1.00 44.66 309 LYS A CA 1
ATOM 2383 C C . LYS A 1 309 ? -72.603 -11.460 25.794 1.00 44.66 309 LYS A C 1
ATOM 2385 O O . LYS A 1 309 ? -71.649 -11.519 26.570 1.00 44.66 309 LYS A O 1
ATOM 2390 N N . ASP A 1 310 ? -73.857 -11.255 26.160 1.00 43.00 310 ASP A N 1
ATOM 2391 C CA . ASP A 1 310 ? -74.310 -11.023 27.528 1.00 43.00 310 ASP A CA 1
ATOM 2392 C C . ASP A 1 310 ? -74.024 -12.200 28.468 1.00 43.00 310 ASP A C 1
ATOM 2394 O O . ASP A 1 310 ? -74.213 -13.355 28.091 1.00 43.00 310 ASP A O 1
ATOM 2398 N N . SER A 1 311 ? -73.624 -11.879 29.701 1.00 44.22 311 SER A N 1
ATOM 2399 C CA . SER A 1 311 ? -74.157 -12.484 30.929 1.00 44.22 311 SER A CA 1
ATOM 2400 C C . SER A 1 311 ? -73.651 -11.726 32.163 1.00 44.22 311 SER A C 1
ATOM 2402 O O . SER A 1 311 ? -72.498 -11.307 32.243 1.00 44.22 311 SER A O 1
ATOM 2404 N N . ASP A 1 312 ? -74.566 -11.544 33.103 1.00 43.44 312 ASP A N 1
ATOM 2405 C CA . ASP A 1 312 ? -74.539 -10.672 34.274 1.00 43.44 312 ASP A CA 1
ATOM 2406 C C . ASP A 1 312 ? -73.390 -10.868 35.284 1.00 43.44 312 ASP A C 1
ATOM 2408 O O . ASP A 1 312 ? -73.124 -11.983 35.729 1.00 43.44 312 ASP A O 1
ATOM 2412 N N . ALA A 1 313 ? -72.827 -9.751 35.770 1.00 43.53 313 ALA A N 1
ATOM 2413 C CA . ALA A 1 313 ? -72.457 -9.543 37.181 1.00 43.53 313 ALA A CA 1
ATOM 2414 C C . ALA A 1 313 ? -72.213 -8.041 37.479 1.00 43.53 313 ALA A C 1
ATOM 2416 O O . ALA A 1 313 ? -71.713 -7.300 36.633 1.00 43.53 313 ALA A O 1
ATOM 2417 N N . GLN A 1 314 ? -72.597 -7.583 38.677 1.00 42.88 314 GLN A N 1
ATOM 2418 C CA . GLN A 1 314 ? -72.715 -6.158 39.049 1.00 42.88 314 GLN A CA 1
ATOM 2419 C C . GLN A 1 314 ? -71.385 -5.405 39.339 1.00 42.88 314 GLN A C 1
ATOM 2421 O O . GLN A 1 314 ? -70.353 -6.038 39.556 1.00 42.88 314 GLN A O 1
ATOM 2426 N N . PRO A 1 315 ? -71.399 -4.047 39.364 1.00 43.44 315 PRO A N 1
ATOM 2427 C CA . PRO A 1 315 ? -70.195 -3.205 39.340 1.00 43.44 315 PRO A CA 1
ATOM 2428 C C . PRO A 1 315 ? -69.864 -2.491 40.667 1.00 43.44 315 PRO A C 1
ATOM 2430 O O . PRO A 1 315 ? -70.748 -2.281 41.498 1.00 43.44 315 PRO A O 1
ATOM 2433 N N . THR A 1 316 ? -68.649 -1.924 40.758 1.00 41.66 316 THR A N 1
ATOM 2434 C CA . THR A 1 316 ? -68.347 -0.802 41.673 1.00 41.66 316 THR A CA 1
ATOM 2435 C C . THR A 1 316 ? -67.500 0.293 40.998 1.00 41.66 316 THR A C 1
ATOM 2437 O O . THR A 1 316 ? -66.342 0.083 40.664 1.00 41.66 316 THR A O 1
ATOM 2440 N N . GLN A 1 317 ? -68.153 1.442 40.788 1.00 40.25 317 GLN A N 1
ATOM 2441 C CA . GLN A 1 317 ? -67.712 2.855 40.711 1.00 40.25 317 GLN A CA 1
ATOM 2442 C C . GLN A 1 317 ? -66.212 3.226 40.512 1.00 40.25 317 GLN A C 1
ATOM 2444 O O . GLN A 1 317 ? -65.355 2.781 41.260 1.00 40.25 317 GLN A O 1
ATOM 2449 N N . THR A 1 318 ? -65.857 4.016 39.476 1.00 43.94 318 THR A N 1
ATOM 2450 C CA . THR A 1 318 ? -65.789 5.520 39.421 1.00 43.94 318 THR A CA 1
ATOM 2451 C C . THR A 1 318 ? -64.445 6.046 39.985 1.00 43.94 318 THR A C 1
ATOM 2453 O O . THR A 1 318 ? -64.063 5.663 41.076 1.00 43.94 318 THR A O 1
ATOM 2456 N N . GLN A 1 319 ? -63.639 6.882 39.304 1.00 37.31 319 GLN A N 1
ATOM 2457 C CA . GLN A 1 319 ? -63.951 8.277 38.942 1.00 37.31 319 GLN A CA 1
ATOM 2458 C C . GLN A 1 319 ? -63.046 8.869 37.832 1.00 37.31 319 GLN A C 1
ATOM 2460 O O . GLN A 1 319 ? -61.900 8.473 37.653 1.00 37.31 319 GLN A O 1
ATOM 2465 N N . LYS A 1 320 ? -63.589 9.844 37.084 1.00 40.84 320 LYS A N 1
ATOM 2466 C CA . LYS A 1 320 ? -62.945 10.601 35.985 1.00 40.84 320 LYS A CA 1
ATOM 2467 C C . LYS A 1 320 ? -62.000 11.699 36.501 1.00 40.84 320 LYS A C 1
ATOM 2469 O O . LYS A 1 320 ? -62.343 12.311 37.508 1.00 40.84 320 LYS A O 1
ATOM 2474 N N . GLN A 1 321 ? -61.040 12.142 35.673 1.00 40.72 321 GLN A N 1
ATOM 2475 C CA . GLN A 1 321 ? -61.081 13.510 35.106 1.00 40.72 321 GLN A CA 1
ATOM 2476 C C . GLN A 1 321 ? -60.119 13.738 33.920 1.00 40.72 321 GLN A C 1
ATOM 2478 O O . GLN A 1 321 ? -59.059 13.131 33.825 1.00 40.72 321 GLN A O 1
ATOM 2483 N N . ASN A 1 322 ? -60.545 14.612 33.001 1.00 38.12 322 ASN A N 1
ATOM 2484 C CA . ASN A 1 322 ? -59.788 15.083 31.832 1.00 38.12 322 ASN A CA 1
ATOM 2485 C C . ASN A 1 322 ? -58.751 16.147 32.232 1.00 38.12 322 ASN A C 1
ATOM 2487 O O . ASN A 1 322 ? -58.958 16.815 33.238 1.00 38.12 322 ASN A O 1
ATOM 2491 N N . ILE A 1 323 ? -57.795 16.442 31.342 1.00 41.69 323 ILE A N 1
ATOM 2492 C CA . ILE A 1 323 ? -57.499 17.810 30.861 1.00 41.69 323 ILE A CA 1
ATOM 2493 C C . ILE A 1 323 ? -56.689 17.724 29.554 1.00 41.69 323 ILE A C 1
ATOM 2495 O O . ILE A 1 323 ? -55.863 16.833 29.378 1.00 41.69 323 ILE A O 1
ATOM 2499 N N . ALA A 1 324 ? -56.973 18.629 28.617 1.00 39.22 324 ALA A N 1
ATOM 2500 C CA . ALA A 1 324 ? -56.257 18.787 27.350 1.00 39.22 324 ALA A CA 1
ATOM 2501 C C . ALA A 1 324 ? -55.253 19.951 27.433 1.00 39.22 324 ALA A C 1
ATOM 2503 O O . ALA A 1 324 ? -55.424 20.812 28.294 1.00 39.22 324 ALA A O 1
ATOM 2504 N N . SER A 1 325 ? -54.282 20.012 26.507 1.00 39.47 325 SER A N 1
ATOM 2505 C CA . SER A 1 325 ? -53.676 21.221 25.885 1.00 39.47 325 SER A CA 1
ATOM 2506 C C . SER A 1 325 ? -52.222 20.973 25.456 1.00 39.47 325 SER A C 1
ATOM 2508 O O . SER A 1 325 ? -51.426 20.414 26.203 1.00 39.47 325 SER A O 1
ATOM 2510 N N . SER A 1 326 ? -51.881 21.414 24.244 1.00 38.88 326 SER A N 1
ATOM 2511 C CA . SER A 1 326 ? -50.511 21.525 23.692 1.00 38.88 326 SER A CA 1
ATOM 2512 C C . SER A 1 326 ? -49.839 22.845 24.201 1.00 38.88 326 SER A C 1
ATOM 2514 O O . SER A 1 326 ? -50.485 23.475 25.042 1.00 38.88 326 SER A O 1
ATOM 2516 N N . PRO A 1 327 ? -48.636 23.341 23.770 1.00 43.72 327 PRO A N 1
ATOM 2517 C CA . PRO A 1 327 ? -48.060 23.265 22.411 1.00 43.72 327 PRO A CA 1
ATOM 2518 C C . PRO A 1 327 ? -46.510 23.198 22.252 1.00 43.72 327 PRO A C 1
ATOM 2520 O O . PRO A 1 327 ? -45.737 23.349 23.187 1.00 43.72 327 PRO A O 1
ATOM 2523 N N . SER A 1 328 ? -46.091 23.012 20.991 1.00 36.25 328 SER A N 1
ATOM 2524 C CA . SER A 1 328 ? -44.865 23.510 20.324 1.00 36.25 328 SER A CA 1
ATOM 2525 C C . SER A 1 328 ? -43.583 23.804 21.132 1.00 36.25 328 SER A C 1
ATOM 2527 O O . SER A 1 328 ? -43.519 24.797 21.860 1.00 36.25 328 SER A O 1
ATOM 2529 N N . LEU A 1 329 ? -42.484 23.117 20.788 1.00 38.38 329 LEU A N 1
ATOM 2530 C CA . LEU A 1 329 ? -41.120 23.622 20.999 1.00 38.38 329 LEU A CA 1
ATOM 2531 C C . LEU A 1 329 ? -40.422 23.876 19.652 1.00 38.38 329 LEU A C 1
ATOM 2533 O O . LEU A 1 329 ? -40.465 23.039 18.753 1.00 38.38 329 LEU A O 1
ATOM 2537 N N . LYS A 1 330 ? -39.793 25.047 19.513 1.00 39.31 330 LYS A N 1
ATOM 2538 C CA . LYS A 1 330 ? -39.009 25.437 18.331 1.00 39.31 330 LYS A CA 1
ATOM 2539 C C . LYS A 1 330 ? -37.622 24.796 18.405 1.00 39.31 330 LYS A C 1
ATOM 2541 O O . LYS A 1 330 ? -36.958 24.940 19.428 1.00 39.31 330 LYS A O 1
ATOM 2546 N N . ILE A 1 331 ? -37.157 24.177 17.321 1.00 46.69 331 ILE A N 1
ATOM 2547 C CA . ILE A 1 331 ? -35.741 23.817 17.167 1.00 46.69 331 ILE A CA 1
ATOM 2548 C C . ILE A 1 331 ? -35.030 25.004 16.516 1.00 46.69 331 ILE A C 1
ATOM 2550 O O . ILE A 1 331 ? -35.281 25.337 15.359 1.00 46.69 331 ILE A O 1
ATOM 2554 N N . THR A 1 332 ? -34.164 25.661 17.282 1.00 45.38 332 THR A N 1
ATOM 2555 C CA . THR A 1 332 ? -33.309 26.745 16.795 1.00 45.38 332 THR A CA 1
ATOM 2556 C C . THR A 1 332 ? -32.067 26.139 16.146 1.00 45.38 332 THR A C 1
ATOM 2558 O O . THR A 1 332 ? -31.201 25.625 16.850 1.00 45.38 332 THR A O 1
ATOM 2561 N N . LEU A 1 333 ? -31.955 26.221 14.817 1.00 39.91 333 LEU A N 1
ATOM 2562 C CA . LEU A 1 333 ? -30.676 26.001 14.140 1.00 39.91 333 LEU A CA 1
ATOM 2563 C C . LEU A 1 333 ? -29.708 27.124 14.532 1.00 39.91 333 LEU A C 1
ATOM 2565 O O . LEU A 1 333 ? -29.944 28.286 14.205 1.00 39.91 333 LEU A O 1
ATOM 2569 N N . LEU A 1 334 ? -28.609 26.770 15.197 1.00 42.25 334 LEU A N 1
ATOM 2570 C CA . LEU A 1 334 ? -27.449 27.642 15.364 1.00 42.25 334 LEU A CA 1
ATOM 2571 C C . LEU A 1 334 ? -26.279 27.068 14.571 1.00 42.25 334 LEU A C 1
ATOM 2573 O O . LEU A 1 334 ? -25.661 26.077 14.949 1.00 42.25 334 LEU A O 1
ATOM 2577 N N . SER A 1 335 ? -25.996 27.720 13.449 1.00 40.53 335 SER A N 1
ATOM 2578 C CA . SER A 1 335 ? -24.796 27.516 12.648 1.00 40.53 335 SER A CA 1
ATOM 2579 C C . SER A 1 335 ? -23.545 27.894 13.442 1.00 40.53 335 SER A C 1
ATOM 2581 O O . SER A 1 335 ? -23.428 29.039 13.883 1.00 40.53 335 SER A O 1
ATOM 2583 N N . VAL A 1 336 ? -22.575 26.986 13.538 1.00 43.97 336 VAL A N 1
ATOM 2584 C CA . VAL A 1 336 ? -21.216 27.305 13.996 1.00 43.97 336 VAL A CA 1
ATOM 2585 C C . VAL A 1 336 ? -20.275 27.191 12.800 1.00 43.97 336 VAL A C 1
ATOM 2587 O O . VAL A 1 336 ? -19.801 26.112 12.462 1.00 43.97 336 VAL A O 1
ATOM 2590 N N . SER A 1 337 ? -20.029 28.322 12.136 1.00 42.47 337 SER A N 1
ATOM 2591 C CA . SER A 1 337 ? -18.911 28.444 11.195 1.00 42.47 337 SER A CA 1
ATOM 2592 C C . SER A 1 337 ? -17.618 28.586 11.990 1.00 42.47 337 SER A C 1
ATOM 2594 O O . SER A 1 337 ? -17.410 29.602 12.651 1.00 42.47 337 SER A O 1
ATOM 2596 N N . LEU A 1 338 ? -16.751 27.578 11.922 1.00 42.22 338 LEU A N 1
ATOM 2597 C CA . LEU A 1 338 ? -15.392 27.639 12.455 1.00 42.22 338 LEU A CA 1
ATOM 2598 C C . LEU A 1 338 ? -14.420 27.989 11.326 1.00 42.22 338 LEU A C 1
ATOM 2600 O O . LEU A 1 338 ? -13.842 27.115 10.688 1.00 42.22 338 LEU A O 1
ATOM 2604 N N . CYS A 1 339 ? -14.234 29.289 11.101 1.00 43.03 339 CYS A N 1
ATOM 2605 C CA . CYS A 1 339 ? -13.044 29.788 10.420 1.00 43.03 339 CYS A CA 1
ATOM 2606 C C . CYS A 1 339 ? -11.913 29.898 11.448 1.00 43.03 339 CYS A C 1
ATOM 2608 O O . CYS A 1 339 ? -12.025 30.684 12.389 1.00 43.03 339 CYS A O 1
ATOM 2610 N N . PHE A 1 340 ? -10.817 29.170 11.243 1.00 45.31 340 PHE A N 1
ATOM 2611 C CA . PHE A 1 340 ? -9.542 29.443 11.903 1.00 45.31 340 PHE A CA 1
ATOM 2612 C C . PHE A 1 340 ? -8.415 29.442 10.867 1.00 45.31 340 PHE A C 1
ATOM 2614 O O . PHE A 1 340 ? -7.983 28.375 10.450 1.00 45.31 340 PHE A O 1
ATOM 2621 N N . ILE A 1 341 ? -7.971 30.668 10.556 1.00 47.97 341 ILE A N 1
ATOM 2622 C CA . ILE A 1 341 ? -6.661 31.080 10.006 1.00 47.97 341 ILE A CA 1
ATOM 2623 C C . ILE A 1 341 ? -6.292 30.498 8.633 1.00 47.97 341 ILE A C 1
ATOM 2625 O O . ILE A 1 341 ? -5.776 29.365 8.569 1.00 47.97 341 ILE A O 1
#

Radius of gyration: 33.85 Å; chains: 1; bounding box: 98×53×98 Å

Secondary structure (DSSP, 8-state):
-HHHHHHHHHHHHHHHHHHHHHHHHHHHHHHHHHHHHHHHHHHHHHHHTTPPPHHHHHHTSHHHHHIIIIITT-GGGHHHHHHHHHHHHHHHHHHHHHHHHHHHHHHSSS-SS--HHHHH--S--S-TT-TTS---SHHHHHHHHHHHHGGGSSTTTT-HHHHHHHHH--HHHHHHHHHHHHHHHTTTGGG----HHHHHHHHHHHHTTSPPPP---PPPPPPTTPPPPPPPPPPHHHHSHHHHHHHHHHHHHHHHHHHHHHHHHHHHHHHHHHTT--SHHHHHHHHHTTTT--S------------PPP-------------------------------

Sequence (341 aa):
MWRVIMKVVMVGVLVTRITAQDDNAVDHEKNKKGFDLLCSLFTKAEKGAKEKSHLDKLKETEDYQWFNKDARDSPALKAEVDKVKELEDEVKSHENGARSSFQKAAYGENIEKEDADKTFGSHGGNQPCNPASEWPALPKEIVCTCSSVGEATDYCLGSGKAREYGQNGNAEDGLQAWVELKGKCTKGINRVEVTVDAIRKDLEGLRGLYPEKPIHDGPPPPPPGGPPMPEEEPDIFTSKPWVKNLNEATDHMKGRDEALQKLREQVEKLRGTYGKAKNEEEVKALKESGAGAEGAQPSRTAPQTAARKDSDAQPTQTQKQNIASSPSLKITLLSVSLCFI